Protein AF-A0A845W820-F1 (afdb_monomer_lite)

Sequence (203 aa):
MTLNQSFVPFKPTQEQEAKPTPKPALYLGFVTPANGSFSNRPLSLFFFIVDIVYGEELDNPTPSGSPQLSWQYWDGKEWQQLTIRDETENFTRSGLIEFLPPGDFAPREDFNLPPRYWLRVKWLKGDYDVEPRLKQVLLNTTMAAQTATIQKEIVGSSDGTENQTFQTTSQPILAGQELEVREPEIPSALEKEKILLEEGEKA

Secondary structure (DSSP, 8-state):
--------PPPPPS---SSSS---EEEEEE--STT----SS-EEEEEEEPPPPTTPPPS-SS--SS-EEEEEEE-SSSEEE---EESSTTTTS-EEEEEPPPTT--EE--TT-SSEEEEEEEEEE---SS---EEEEEET-----------S-------S-TT-----SSSSPPTT------PPPPPPHHHHHHHHHHH-TT-

Structure (mmCIF, N/CA/C/O backbone):
data_AF-A0A845W820-F1
#
_entry.id   AF-A0A845W820-F1
#
loop_
_atom_site.group_PDB
_atom_site.id
_atom_site.type_symbol
_atom_site.label_atom_id
_atom_site.label_alt_id
_atom_site.label_comp_id
_atom_site.label_asym_id
_atom_site.label_entity_id
_atom_site.label_seq_id
_atom_site.pdbx_PDB_ins_code
_atom_site.Cartn_x
_atom_site.Cartn_y
_atom_site.Cartn_z
_atom_site.occupancy
_atom_site.B_iso_or_equiv
_atom_site.auth_seq_id
_atom_site.auth_comp_id
_atom_site.auth_asym_id
_atom_site.auth_atom_id
_atom_site.pdbx_PDB_model_num
ATOM 1 N N . MET A 1 1 ? -4.949 23.721 -42.088 1.00 38.91 1 MET A N 1
ATOM 2 C CA . MET A 1 1 ? -3.942 22.640 -42.063 1.00 38.91 1 MET A CA 1
ATOM 3 C C . MET A 1 1 ? -4.086 21.899 -40.746 1.00 38.91 1 MET A C 1
ATOM 5 O O . MET A 1 1 ? -3.581 22.358 -39.733 1.00 38.91 1 MET A O 1
ATOM 9 N N . THR A 1 2 ? -4.866 20.825 -40.732 1.00 40.31 2 THR A N 1
ATOM 10 C CA . THR A 1 2 ? -5.044 19.947 -39.571 1.00 40.31 2 THR A CA 1
ATOM 11 C C . THR A 1 2 ? -3.948 18.887 -39.608 1.00 40.31 2 THR A C 1
ATOM 13 O O . THR A 1 2 ? -3.890 18.081 -40.534 1.00 40.31 2 THR A O 1
ATOM 16 N N . LEU A 1 3 ? -3.030 18.939 -38.641 1.00 44.06 3 LEU A N 1
ATOM 17 C CA . LEU A 1 3 ? -1.994 17.927 -38.448 1.00 44.06 3 LEU A CA 1
ATOM 18 C C . LEU A 1 3 ? -2.670 16.614 -38.052 1.00 44.06 3 LEU A C 1
ATOM 20 O O . LEU A 1 3 ? -3.175 16.467 -36.943 1.00 44.06 3 LEU A O 1
ATOM 24 N N . ASN A 1 4 ? -2.693 15.678 -38.995 1.00 46.16 4 ASN A N 1
ATOM 25 C CA . ASN A 1 4 ? -3.135 14.310 -38.789 1.00 46.16 4 ASN A CA 1
ATOM 26 C C . ASN A 1 4 ? -2.053 13.593 -37.963 1.00 46.16 4 ASN A C 1
ATOM 28 O O . ASN A 1 4 ? -1.100 13.052 -38.522 1.00 46.16 4 ASN A O 1
ATOM 32 N N . GLN A 1 5 ? -2.126 13.675 -36.631 1.00 52.00 5 GLN A N 1
ATOM 33 C CA . GLN A 1 5 ? -1.249 12.886 -35.768 1.00 52.00 5 GLN A CA 1
ATOM 34 C C . GLN A 1 5 ? -1.693 11.426 -35.857 1.00 52.00 5 GLN A C 1
ATOM 36 O O . GLN A 1 5 ? -2.713 11.031 -35.300 1.00 52.00 5 GLN A O 1
ATOM 41 N N . SER A 1 6 ? -0.938 10.631 -36.615 1.00 51.62 6 SER A N 1
ATOM 42 C CA . SER A 1 6 ? -1.112 9.186 -36.692 1.00 51.62 6 SER A CA 1
ATOM 43 C C . SER A 1 6 ? -0.989 8.580 -35.294 1.00 51.62 6 SER A C 1
ATOM 45 O O . SER A 1 6 ? 0.043 8.746 -34.641 1.00 51.62 6 SER A O 1
ATOM 47 N N . PHE A 1 7 ? -2.027 7.871 -34.853 1.00 57.66 7 PHE A N 1
ATOM 48 C CA . PHE A 1 7 ? -2.006 7.072 -33.633 1.00 57.66 7 PHE A CA 1
ATOM 49 C C . PHE A 1 7 ? -0.832 6.085 -33.685 1.00 57.66 7 PHE A C 1
ATOM 51 O O . PHE A 1 7 ? -0.778 5.219 -34.560 1.00 57.66 7 PHE A O 1
ATOM 58 N N . VAL A 1 8 ? 0.122 6.233 -32.766 1.00 49.44 8 VAL A N 1
ATOM 59 C CA . VAL A 1 8 ? 1.192 5.255 -32.569 1.00 49.44 8 VAL A CA 1
ATOM 60 C C . VAL A 1 8 ? 0.676 4.248 -31.541 1.00 49.44 8 VAL A C 1
ATOM 62 O O . VAL A 1 8 ? 0.433 4.647 -30.402 1.00 49.44 8 VAL A O 1
ATOM 65 N N . PRO A 1 9 ? 0.472 2.971 -31.908 1.00 46.66 9 PRO A N 1
ATOM 66 C CA . PRO A 1 9 ? -0.018 1.974 -30.968 1.00 46.66 9 PRO A CA 1
ATOM 67 C C . PRO A 1 9 ? 0.946 1.818 -29.787 1.00 46.66 9 PRO A C 1
ATOM 69 O O . PRO A 1 9 ? 2.166 1.935 -29.947 1.00 46.66 9 PRO A O 1
ATOM 72 N N . PHE A 1 10 ? 0.387 1.552 -28.604 1.00 49.56 10 PHE A N 1
ATOM 73 C CA . PHE A 1 10 ? 1.146 1.299 -27.383 1.00 49.56 10 PHE A CA 1
ATOM 74 C C . PHE A 1 10 ? 2.159 0.177 -27.629 1.00 49.56 10 PHE A C 1
ATOM 76 O O . PHE A 1 10 ? 1.792 -0.957 -27.934 1.00 49.56 10 PHE A O 1
ATOM 83 N N . LYS A 1 11 ? 3.449 0.505 -27.525 1.00 48.44 11 LYS A N 1
ATOM 84 C CA . LYS A 1 11 ? 4.516 -0.495 -27.539 1.00 48.44 11 LYS A CA 1
ATOM 85 C C . LYS A 1 11 ? 4.653 -1.049 -26.118 1.00 48.44 11 LYS A C 1
ATOM 87 O O . LYS A 1 11 ? 4.699 -0.238 -25.191 1.00 48.44 11 LYS A O 1
ATOM 92 N N . PRO A 1 12 ? 4.736 -2.379 -25.932 1.00 50.66 12 PRO A N 1
ATOM 93 C CA . PRO A 1 12 ? 5.130 -2.961 -24.654 1.00 50.66 12 PRO A CA 1
ATOM 94 C C . PRO A 1 12 ? 6.421 -2.297 -24.162 1.00 50.66 12 PRO A C 1
ATOM 96 O O . PRO A 1 12 ? 7.296 -1.984 -24.978 1.00 50.66 12 PRO A O 1
ATOM 99 N N . THR A 1 13 ? 6.531 -2.056 -22.854 1.00 53.47 13 THR A N 1
ATOM 100 C CA . THR A 1 13 ? 7.751 -1.528 -22.226 1.00 53.47 13 THR A CA 1
ATOM 101 C C . THR A 1 13 ? 8.952 -2.332 -22.732 1.00 53.47 13 THR A C 1
ATOM 103 O O . THR A 1 13 ? 8.881 -3.557 -22.777 1.00 53.47 13 THR A O 1
ATOM 106 N N . GLN A 1 14 ? 10.027 -1.665 -23.170 1.00 50.12 14 GLN A N 1
ATOM 107 C CA . GLN A 1 14 ? 11.159 -2.275 -23.895 1.00 50.12 14 GLN A CA 1
ATOM 108 C C . GLN A 1 14 ? 12.023 -3.262 -23.074 1.00 50.12 14 GLN A C 1
ATOM 110 O O . GLN A 1 14 ? 13.183 -3.493 -23.404 1.00 50.12 14 GLN A O 1
ATOM 115 N N . GLU A 1 15 ? 11.494 -3.874 -22.019 1.00 54.69 15 GLU A N 1
ATOM 116 C CA . GLU A 1 15 ? 12.155 -4.981 -21.336 1.00 54.69 15 GLU A CA 1
ATOM 117 C C . GLU A 1 15 ? 11.879 -6.279 -22.096 1.00 54.69 15 GLU A C 1
ATOM 119 O O . GLU A 1 15 ? 10.908 -6.997 -21.864 1.00 54.69 15 GLU A O 1
ATOM 124 N N . GLN A 1 16 ? 12.761 -6.563 -23.056 1.00 43.66 16 GLN A N 1
ATOM 125 C CA . GLN A 1 16 ? 12.904 -7.886 -23.650 1.00 43.66 16 GLN A CA 1
ATOM 126 C C . GLN A 1 16 ? 13.403 -8.865 -22.579 1.00 43.66 16 GLN A C 1
ATOM 128 O O . GLN A 1 16 ? 14.602 -9.094 -22.435 1.00 43.66 16 GLN A O 1
ATOM 133 N N . GLU A 1 17 ? 12.492 -9.448 -21.806 1.00 49.41 17 GLU A N 1
ATOM 134 C CA . GLU A 1 17 ? 12.824 -10.592 -20.960 1.00 49.41 17 GLU A CA 1
ATOM 135 C C . GLU A 1 17 ? 12.776 -11.880 -21.780 1.00 49.41 17 GLU A C 1
ATOM 137 O O . GLU A 1 17 ? 11.794 -12.182 -22.453 1.00 49.41 17 GLU A O 1
ATOM 142 N N . ALA A 1 18 ? 13.862 -12.652 -21.714 1.00 44.59 18 ALA A N 1
ATOM 143 C CA . ALA A 1 18 ? 14.088 -13.898 -22.446 1.00 44.59 18 ALA A CA 1
ATOM 144 C C . ALA A 1 18 ? 13.256 -15.089 -21.912 1.00 44.59 18 ALA A C 1
ATOM 146 O O . ALA A 1 18 ? 13.778 -16.190 -21.729 1.00 44.59 18 ALA A O 1
ATOM 147 N N . LYS A 1 19 ? 11.966 -14.883 -21.619 1.00 47.97 19 LYS A N 1
ATOM 148 C CA . LYS A 1 19 ? 11.023 -15.933 -21.202 1.00 47.97 19 LYS A CA 1
ATOM 149 C C . LYS A 1 19 ? 9.854 -16.038 -22.189 1.00 47.97 19 LYS A C 1
ATOM 151 O O . LYS A 1 19 ? 9.458 -15.030 -22.764 1.00 47.97 19 LYS A O 1
ATOM 156 N N . PRO A 1 20 ? 9.290 -17.247 -22.384 1.00 47.56 20 PRO A N 1
ATOM 157 C CA . PRO A 1 20 ? 8.417 -17.555 -23.522 1.00 47.56 20 PRO A CA 1
ATOM 158 C C . PRO A 1 20 ? 7.061 -16.832 -23.501 1.00 47.56 20 PRO A C 1
ATOM 160 O O . PRO A 1 20 ? 6.407 -16.762 -24.536 1.00 47.56 20 PRO A O 1
ATOM 163 N N . THR A 1 21 ? 6.679 -16.227 -22.372 1.00 53.22 21 THR A N 1
ATOM 164 C CA . THR A 1 21 ? 5.520 -15.334 -22.279 1.00 53.22 21 THR A CA 1
ATOM 165 C C . THR A 1 21 ? 5.847 -14.236 -21.265 1.00 53.22 21 THR A C 1
ATOM 167 O O . THR A 1 21 ? 6.045 -14.561 -20.089 1.00 53.22 21 THR A O 1
ATOM 170 N N . PRO A 1 22 ? 5.968 -12.956 -21.663 1.00 66.25 22 PRO A N 1
ATOM 171 C CA . PRO A 1 22 ? 6.202 -11.888 -20.702 1.00 66.25 22 PRO A CA 1
ATOM 172 C C . PRO A 1 22 ? 4.941 -11.729 -19.845 1.00 66.25 22 PRO A C 1
ATOM 174 O O . PRO A 1 22 ? 3.900 -11.293 -20.336 1.00 66.25 22 PRO A O 1
ATOM 177 N N . LYS A 1 23 ? 5.016 -12.125 -18.570 1.00 77.38 23 LYS A N 1
ATOM 178 C CA . LYS A 1 23 ? 3.950 -11.838 -17.604 1.00 77.38 23 LYS A CA 1
ATOM 179 C C . LYS A 1 23 ? 3.865 -10.317 -17.396 1.00 77.38 23 LYS A C 1
ATOM 181 O O . LYS A 1 23 ? 4.905 -9.651 -17.419 1.00 77.38 23 LYS A O 1
ATOM 186 N N . PRO A 1 24 ? 2.659 -9.750 -17.222 1.00 86.44 24 PRO A N 1
ATOM 187 C CA . PRO A 1 24 ? 2.497 -8.306 -17.127 1.00 86.44 24 PRO A CA 1
ATOM 188 C C . PRO A 1 24 ? 3.142 -7.748 -15.852 1.00 86.44 24 PRO A C 1
ATOM 190 O O . PRO A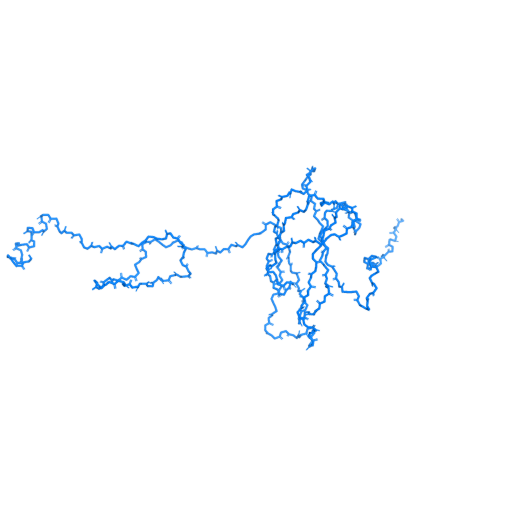 1 24 ? 3.344 -8.452 -14.858 1.00 86.44 24 PRO A O 1
ATOM 193 N N . ALA A 1 25 ? 3.452 -6.453 -15.888 1.00 90.56 25 ALA A N 1
ATOM 194 C CA . ALA A 1 25 ? 3.944 -5.703 -14.742 1.00 90.56 25 ALA A CA 1
ATOM 195 C C . ALA A 1 25 ? 3.115 -4.429 -14.544 1.00 90.56 25 ALA A C 1
ATOM 197 O O . ALA A 1 25 ? 2.754 -3.754 -15.510 1.00 90.56 25 ALA A O 1
ATOM 198 N N . LEU A 1 26 ? 2.833 -4.098 -13.285 1.00 91.88 26 LEU A N 1
ATOM 199 C CA . LEU A 1 26 ? 2.148 -2.870 -12.884 1.00 91.88 26 LEU A CA 1
ATOM 200 C C . LEU A 1 26 ? 3.186 -1.809 -12.511 1.00 91.88 26 LEU A C 1
ATOM 202 O O . LEU A 1 26 ? 4.110 -2.098 -11.755 1.00 91.88 26 LEU A O 1
ATOM 206 N N . TYR A 1 27 ? 3.007 -0.580 -12.991 1.00 94.19 27 TYR A N 1
ATOM 207 C CA . TYR A 1 27 ? 3.866 0.558 -12.659 1.00 94.19 27 TYR A CA 1
ATOM 208 C C . TYR A 1 27 ? 3.063 1.629 -11.919 1.00 94.19 27 TYR A C 1
ATOM 210 O O . TYR A 1 27 ? 1.982 2.018 -12.360 1.00 94.19 27 TYR A O 1
ATOM 218 N N . LEU A 1 28 ? 3.603 2.124 -10.806 1.00 93.88 28 LEU A N 1
ATOM 219 C CA . LEU A 1 28 ? 2.997 3.157 -9.966 1.00 93.88 28 LEU A CA 1
ATOM 220 C C . LEU A 1 28 ? 3.965 4.339 -9.860 1.00 93.88 28 LEU A C 1
ATOM 222 O O . LEU A 1 28 ? 5.052 4.203 -9.301 1.00 93.88 28 LEU A O 1
ATOM 226 N N . GLY A 1 29 ? 3.582 5.485 -10.426 1.00 93.12 29 GLY A N 1
ATOM 227 C CA . GLY A 1 29 ? 4.433 6.674 -10.520 1.00 93.12 29 GLY A CA 1
ATOM 228 C C . GLY A 1 29 ? 4.016 7.775 -9.552 1.00 93.12 29 GLY A C 1
ATOM 229 O O . GLY A 1 29 ? 3.015 8.462 -9.775 1.00 93.12 29 GLY A O 1
ATOM 230 N N . PHE A 1 30 ? 4.821 7.996 -8.518 1.00 90.31 30 PHE A N 1
ATOM 231 C CA . PHE A 1 30 ? 4.570 8.969 -7.461 1.00 90.31 30 PHE A CA 1
ATOM 232 C C . PHE A 1 30 ? 5.211 10.323 -7.763 1.00 90.31 30 PHE A C 1
ATOM 234 O O . PHE A 1 30 ? 6.328 10.412 -8.276 1.00 90.31 30 PHE A O 1
ATOM 241 N N . VAL A 1 31 ? 4.498 11.387 -7.398 1.00 88.31 31 VAL A N 1
ATOM 242 C CA . VAL A 1 31 ? 4.991 12.768 -7.421 1.00 88.31 31 VAL A CA 1
ATOM 243 C C . VAL A 1 31 ? 5.083 13.234 -5.980 1.00 88.31 31 VAL A C 1
ATOM 245 O O . VAL A 1 31 ? 4.123 13.092 -5.222 1.00 88.31 31 VAL A O 1
ATOM 248 N N . THR A 1 32 ? 6.233 13.773 -5.593 1.00 80.69 32 THR A N 1
ATOM 249 C CA . THR A 1 32 ? 6.391 14.398 -4.283 1.00 80.69 32 THR A CA 1
ATOM 250 C C . THR A 1 32 ? 5.803 15.814 -4.307 1.00 80.69 32 THR A C 1
ATOM 252 O O . THR A 1 32 ? 5.809 16.475 -5.350 1.00 80.69 32 THR A O 1
ATOM 255 N N . PRO A 1 33 ? 5.277 16.318 -3.176 1.00 71.31 33 PRO A N 1
ATOM 256 C CA . PRO A 1 33 ? 4.943 17.732 -3.052 1.00 71.31 33 PRO A CA 1
ATOM 257 C C . PRO A 1 33 ? 6.169 18.601 -3.370 1.00 71.31 33 PRO A C 1
ATOM 259 O O . PRO A 1 33 ? 7.299 18.216 -3.059 1.00 71.31 33 PRO A O 1
ATOM 262 N N . ALA A 1 34 ? 5.932 19.754 -4.005 1.00 55.31 34 ALA A N 1
ATOM 263 C CA . ALA A 1 34 ? 6.947 20.597 -4.638 1.00 55.31 34 ALA A CA 1
ATOM 264 C C . ALA A 1 34 ? 8.254 20.723 -3.823 1.00 55.31 34 ALA A C 1
ATOM 266 O O . ALA A 1 34 ? 8.264 21.268 -2.721 1.00 55.31 34 ALA A O 1
ATOM 267 N N . ASN A 1 35 ? 9.351 20.243 -4.425 1.00 55.72 35 ASN A N 1
ATOM 268 C CA . ASN A 1 35 ? 10.748 20.293 -3.965 1.00 55.72 35 ASN A CA 1
ATOM 269 C C . ASN A 1 35 ? 11.148 19.354 -2.808 1.00 55.72 35 ASN A C 1
ATOM 271 O O . ASN A 1 35 ? 12.248 19.491 -2.272 1.00 55.72 35 ASN A O 1
ATOM 275 N N . GLY A 1 36 ? 10.308 18.384 -2.436 1.00 64.12 36 GLY A N 1
ATOM 276 C CA . GLY A 1 36 ? 10.667 17.345 -1.464 1.00 64.12 36 GLY A CA 1
ATOM 277 C C . GLY A 1 36 ? 11.264 16.085 -2.104 1.00 64.12 36 GLY A C 1
ATOM 278 O O . GLY A 1 36 ? 10.802 15.643 -3.156 1.00 64.12 36 GLY A O 1
ATOM 279 N N . SER A 1 37 ? 12.244 15.466 -1.439 1.00 69.19 37 SER A N 1
ATOM 280 C CA . SER A 1 37 ? 12.595 14.055 -1.676 1.00 69.19 37 SER A CA 1
ATOM 281 C C . SER A 1 37 ? 11.561 13.139 -1.009 1.00 69.19 37 SER A C 1
ATOM 283 O O . SER A 1 37 ? 10.869 13.566 -0.077 1.00 69.19 37 SER A O 1
ATOM 285 N N . PHE A 1 38 ? 11.457 11.881 -1.448 1.00 74.38 38 PHE A N 1
ATOM 286 C CA . PHE A 1 38 ? 10.675 10.875 -0.730 1.00 74.38 38 PHE A CA 1
ATOM 287 C C . PHE A 1 38 ? 11.209 10.758 0.704 1.00 74.38 38 PHE A C 1
ATOM 289 O O . PHE A 1 38 ? 12.361 10.397 0.937 1.00 74.38 38 PHE A O 1
ATOM 296 N N . SER A 1 39 ? 10.388 11.127 1.687 1.00 69.69 39 SER A N 1
ATOM 297 C CA . SER A 1 39 ? 10.768 10.990 3.090 1.00 69.69 39 SER A CA 1
ATOM 298 C C . SER A 1 39 ? 10.843 9.510 3.451 1.00 69.69 39 SER A C 1
ATOM 300 O O . SER A 1 39 ? 9.948 8.760 3.066 1.00 69.69 39 SER A O 1
ATOM 302 N N . ASN A 1 40 ? 11.834 9.117 4.255 1.00 79.31 40 ASN A N 1
ATOM 303 C CA . ASN A 1 40 ? 11.926 7.780 4.848 1.00 79.31 40 ASN A CA 1
ATOM 304 C C . ASN A 1 40 ? 10.856 7.594 5.946 1.00 79.31 40 ASN A C 1
ATOM 306 O O . ASN A 1 40 ? 11.149 7.525 7.140 1.00 79.31 40 ASN A O 1
ATOM 310 N N . ARG A 1 41 ? 9.588 7.645 5.539 1.00 84.50 41 ARG A N 1
ATOM 311 C CA . ARG A 1 41 ? 8.394 7.456 6.362 1.00 84.50 41 ARG A CA 1
ATOM 312 C C . ARG A 1 41 ? 7.587 6.313 5.756 1.00 84.50 41 ARG A C 1
ATOM 314 O O . ARG A 1 41 ? 7.540 6.235 4.530 1.00 84.50 41 ARG A O 1
ATOM 321 N N . PRO A 1 42 ? 6.941 5.466 6.572 1.00 88.31 42 PRO A N 1
ATOM 322 C CA . PRO A 1 42 ? 6.049 4.439 6.052 1.00 88.31 42 PRO A CA 1
ATOM 323 C C . PRO A 1 42 ? 4.988 5.054 5.133 1.00 88.31 42 PRO A C 1
ATOM 325 O O . PRO A 1 42 ? 4.335 6.029 5.513 1.00 88.31 42 PRO A O 1
ATOM 328 N N . LEU A 1 43 ? 4.835 4.495 3.933 1.00 89.62 43 LEU A N 1
ATOM 329 C CA . LEU A 1 43 ? 3.691 4.756 3.066 1.00 89.62 43 LEU A CA 1
ATOM 330 C C . LEU A 1 43 ? 2.809 3.525 3.008 1.00 89.62 43 LEU A C 1
ATOM 332 O O . LEU A 1 43 ? 3.301 2.399 2.944 1.00 89.62 43 LEU A O 1
ATOM 336 N N . SER A 1 44 ? 1.509 3.780 2.963 1.00 92.88 44 SER A N 1
ATOM 337 C CA . SER A 1 44 ? 0.489 2.765 2.778 1.00 92.88 44 SER A CA 1
ATOM 338 C C . SER A 1 44 ? -0.279 3.005 1.480 1.00 92.88 44 SER A C 1
ATOM 340 O O . SER A 1 44 ? -0.594 4.141 1.108 1.00 92.88 44 SER A O 1
ATOM 342 N N . LEU A 1 45 ? -0.578 1.921 0.776 1.00 94.00 45 LEU A N 1
ATOM 343 C CA . LEU A 1 45 ? -1.407 1.893 -0.420 1.00 94.00 45 LEU A CA 1
ATOM 344 C C . LEU A 1 45 ? -2.535 0.901 -0.183 1.00 94.00 45 LEU A C 1
ATOM 346 O O . LEU A 1 45 ? -2.280 -0.289 -0.033 1.00 94.00 45 LEU A O 1
ATOM 350 N N . PHE A 1 46 ? -3.776 1.369 -0.171 1.00 94.75 46 PHE A N 1
ATOM 351 C CA . PHE A 1 46 ? -4.920 0.471 -0.169 1.00 94.75 46 PHE A CA 1
ATOM 352 C C . PHE A 1 46 ? -5.276 0.100 -1.604 1.00 94.75 46 PHE A C 1
ATOM 354 O O . PHE A 1 46 ? -5.612 0.975 -2.407 1.00 94.75 46 PHE A O 1
ATOM 361 N N . PHE A 1 47 ? -5.199 -1.191 -1.913 1.00 94.25 47 PHE A N 1
ATOM 362 C CA . PHE A 1 47 ? -5.640 -1.756 -3.180 1.00 94.25 47 PHE A CA 1
ATOM 363 C C . PHE A 1 47 ? -7.056 -2.278 -3.002 1.00 94.25 47 PHE A C 1
ATOM 365 O O . PHE A 1 47 ? -7.285 -3.239 -2.269 1.00 94.25 47 PHE A O 1
ATOM 372 N N . PHE A 1 48 ? -8.005 -1.642 -3.685 1.00 92.56 48 PHE A N 1
ATOM 373 C CA . PHE A 1 48 ? -9.367 -2.139 -3.766 1.00 92.56 48 PHE A CA 1
ATOM 374 C C . PHE A 1 48 ? -9.475 -3.089 -4.956 1.00 92.56 48 PHE A C 1
ATOM 376 O O . PHE A 1 48 ? -9.535 -2.650 -6.109 1.00 92.56 48 PHE A O 1
ATOM 383 N N . ILE A 1 49 ? -9.489 -4.382 -4.665 1.00 91.44 49 ILE A N 1
ATOM 384 C CA . ILE A 1 49 ? -9.638 -5.464 -5.634 1.00 91.44 49 ILE A CA 1
ATOM 385 C C . ILE A 1 49 ? -11.060 -5.988 -5.519 1.00 91.44 49 ILE A C 1
ATOM 387 O O . ILE A 1 49 ? -11.558 -6.211 -4.418 1.00 91.44 49 ILE A O 1
ATOM 391 N N . VAL A 1 50 ? -11.743 -6.104 -6.654 1.00 86.88 50 VAL A N 1
ATOM 392 C CA . VAL A 1 50 ? -13.119 -6.600 -6.671 1.00 86.88 50 VAL A CA 1
ATOM 393 C C . VAL A 1 50 ? -13.116 -8.061 -6.240 1.00 86.88 50 VAL A C 1
ATOM 395 O O . VAL A 1 50 ? -12.481 -8.884 -6.895 1.00 86.88 50 VAL A O 1
ATOM 398 N N . ASP A 1 51 ? -13.830 -8.362 -5.155 1.00 73.06 51 ASP A N 1
ATOM 399 C CA . ASP A 1 51 ? -14.054 -9.739 -4.733 1.00 73.06 51 ASP A CA 1
ATOM 400 C C . ASP A 1 51 ? -14.871 -10.464 -5.802 1.00 73.06 51 ASP A C 1
ATOM 402 O O . ASP A 1 51 ? -15.898 -9.967 -6.278 1.00 73.06 51 ASP A O 1
ATOM 406 N N . ILE A 1 52 ? -14.411 -11.654 -6.164 1.00 67.00 52 ILE A N 1
ATOM 407 C CA . ILE A 1 52 ? -15.124 -12.546 -7.068 1.00 67.00 52 ILE A CA 1
ATOM 408 C C . ILE A 1 52 ? -16.372 -13.082 -6.369 1.00 67.00 52 ILE A C 1
ATOM 410 O O . ILE A 1 52 ? -16.314 -13.675 -5.288 1.00 67.00 52 ILE A O 1
ATOM 414 N N . VAL A 1 53 ? -17.533 -12.837 -6.972 1.00 60.19 53 VAL A N 1
ATOM 415 C CA . VAL A 1 53 ? -18.804 -13.351 -6.461 1.00 60.19 53 VAL A CA 1
ATOM 416 C C . VAL A 1 53 ? -18.874 -14.843 -6.775 1.00 60.19 53 VAL A C 1
ATOM 418 O O . VAL A 1 53 ? -18.514 -15.281 -7.866 1.00 60.19 53 VAL A O 1
ATOM 421 N N . TYR A 1 54 ? -19.353 -15.634 -5.814 1.00 55.38 54 TYR A N 1
ATOM 422 C CA . TYR A 1 54 ? -19.541 -17.075 -5.978 1.00 55.38 54 TYR A CA 1
ATOM 423 C C . TYR A 1 54 ? -20.347 -17.368 -7.260 1.00 55.38 54 TYR A C 1
ATOM 425 O O . TYR A 1 54 ? -21.506 -16.963 -7.361 1.00 55.38 54 TYR A O 1
ATOM 433 N N . GLY A 1 55 ? -19.733 -18.057 -8.230 1.00 60.38 55 GLY A N 1
ATOM 434 C CA . GLY A 1 55 ? -20.347 -18.397 -9.521 1.00 60.38 55 GLY A CA 1
ATOM 435 C C . GLY A 1 55 ? -19.751 -17.714 -10.758 1.00 60.38 55 GLY A C 1
ATOM 436 O O . GLY A 1 55 ? -20.235 -17.992 -11.854 1.00 60.38 55 GLY A O 1
ATOM 437 N N . GLU A 1 56 ? -18.731 -16.858 -10.626 1.00 66.62 56 GLU A N 1
ATOM 438 C CA . GLU A 1 56 ? -17.941 -16.422 -11.790 1.00 66.62 56 GLU A CA 1
ATOM 439 C C . GLU A 1 56 ? -17.142 -17.592 -12.396 1.00 66.62 56 GLU A C 1
ATOM 441 O O . GLU A 1 56 ? -16.669 -18.487 -11.689 1.00 66.62 56 GLU A O 1
ATOM 446 N N . GLU A 1 57 ? -17.043 -17.604 -13.727 1.00 70.56 57 GLU A N 1
ATOM 447 C CA . GLU A 1 57 ? -16.264 -18.592 -14.474 1.00 70.56 57 GLU A CA 1
ATOM 448 C C . GLU A 1 57 ? -14.769 -18.330 -14.251 1.00 70.56 57 GLU A C 1
ATOM 450 O O . GLU A 1 57 ? -14.333 -17.181 -14.221 1.00 70.56 57 GLU A O 1
ATOM 455 N N . LEU A 1 58 ? -13.988 -19.394 -14.057 1.00 75.88 58 LEU A N 1
ATOM 456 C CA . LEU A 1 58 ? -12.545 -19.264 -13.871 1.00 75.88 58 LEU A CA 1
ATOM 457 C C . LEU A 1 58 ? -11.911 -18.767 -15.171 1.00 75.88 58 LEU A C 1
ATOM 459 O O . LEU A 1 58 ? -12.024 -19.437 -16.198 1.00 75.88 58 LEU A O 1
ATOM 463 N N . ASP A 1 59 ? -11.175 -17.656 -15.107 1.00 75.94 59 ASP A N 1
ATOM 464 C CA . ASP A 1 59 ? -10.336 -17.212 -16.228 1.00 75.94 59 ASP A CA 1
ATOM 465 C C . ASP A 1 59 ? -9.254 -18.256 -16.528 1.00 75.94 59 ASP A C 1
ATOM 467 O O . ASP A 1 59 ? -8.851 -18.453 -17.678 1.00 75.94 59 ASP A O 1
ATOM 471 N N . ASN A 1 60 ? -8.807 -18.967 -15.486 1.00 76.81 60 ASN A N 1
ATOM 472 C CA . ASN A 1 60 ? -7.885 -20.078 -15.611 1.00 76.81 60 ASN A CA 1
ATOM 473 C C . ASN A 1 60 ? -8.412 -21.336 -14.895 1.00 76.81 60 ASN A C 1
ATOM 475 O O . ASN A 1 60 ? -8.219 -21.491 -13.689 1.00 76.81 60 ASN A O 1
ATOM 479 N N . PRO A 1 61 ? -9.020 -22.294 -15.620 1.00 73.75 61 PRO A N 1
ATOM 480 C CA . PRO A 1 61 ? -9.583 -23.506 -15.021 1.00 73.75 61 PRO A CA 1
ATOM 481 C C . PRO A 1 61 ? -8.526 -24.485 -14.480 1.00 73.75 61 PRO A C 1
ATOM 483 O O . PRO A 1 61 ? -8.874 -25.455 -13.808 1.00 73.75 61 PRO A O 1
ATOM 486 N N . THR A 1 62 ? -7.239 -24.259 -14.767 1.00 77.25 62 THR A N 1
ATOM 487 C CA . THR A 1 62 ? -6.128 -25.088 -14.269 1.00 77.25 62 THR A CA 1
ATOM 488 C C . THR A 1 62 ? -4.980 -24.188 -13.796 1.00 77.25 62 THR A C 1
ATOM 490 O O . THR A 1 62 ? -3.969 -24.047 -14.489 1.00 77.25 62 THR A O 1
ATOM 493 N N . PRO A 1 63 ? -5.120 -23.541 -12.627 1.00 75.81 63 PRO A N 1
ATOM 494 C CA . PRO A 1 63 ? -4.102 -22.640 -12.096 1.00 75.81 63 PRO A CA 1
ATOM 495 C C . PRO A 1 63 ? -2.797 -23.396 -11.810 1.00 75.81 63 PRO A C 1
ATOM 497 O O . PRO A 1 63 ? -2.787 -24.430 -11.138 1.00 75.81 63 PRO A O 1
ATOM 500 N N . SER A 1 64 ? -1.657 -22.870 -12.270 1.00 77.38 64 SER A N 1
ATOM 501 C CA . SER A 1 64 ? -0.339 -23.491 -12.052 1.00 77.38 64 SER A CA 1
ATOM 502 C C . SER A 1 64 ? 0.264 -23.180 -10.663 1.00 77.38 64 SER A C 1
ATOM 504 O O . SER A 1 64 ? 1.487 -23.072 -10.513 1.00 77.38 64 SER A O 1
ATOM 506 N N . GLY A 1 65 ? -0.578 -23.056 -9.633 1.00 82.88 65 GLY A N 1
ATOM 507 C CA . GLY A 1 65 ? -0.206 -22.703 -8.259 1.00 82.88 65 GLY A CA 1
ATOM 508 C C . GLY A 1 65 ? -0.342 -21.209 -7.946 1.00 82.88 65 GLY A C 1
ATOM 509 O O . GLY A 1 65 ? -0.559 -20.397 -8.840 1.00 82.88 65 GLY A O 1
ATOM 510 N N . SER A 1 66 ? -0.196 -20.849 -6.667 1.00 86.31 66 SER A N 1
ATOM 511 C CA . SER A 1 66 ? -0.475 -19.492 -6.176 1.00 86.31 66 SER A CA 1
ATOM 512 C C . SER A 1 66 ? 0.412 -18.418 -6.828 1.00 86.31 66 SER A C 1
ATOM 514 O O . SER A 1 66 ? 1.624 -18.638 -6.978 1.00 86.31 66 SER A O 1
ATOM 516 N N . PRO A 1 67 ? -0.155 -17.248 -7.180 1.00 91.12 67 PRO A N 1
ATOM 517 C CA . PRO A 1 67 ? 0.574 -16.166 -7.827 1.00 91.12 67 PRO A CA 1
ATOM 518 C C . PRO A 1 67 ? 1.676 -15.622 -6.915 1.00 91.12 67 PRO A C 1
ATOM 520 O O . PRO A 1 67 ? 1.535 -15.561 -5.695 1.00 91.12 67 PRO A O 1
ATOM 523 N N . GLN A 1 68 ? 2.794 -15.222 -7.520 1.00 92.25 68 GLN A N 1
ATOM 524 C CA . GLN A 1 68 ? 3.899 -14.575 -6.819 1.00 92.25 68 GLN A CA 1
ATOM 525 C C . GLN A 1 68 ? 4.305 -13.283 -7.510 1.00 92.25 68 GLN A C 1
ATOM 527 O O . GLN A 1 68 ? 4.662 -13.281 -8.697 1.00 92.25 68 GLN A O 1
ATOM 532 N N . LEU A 1 69 ? 4.302 -12.205 -6.730 1.00 94.50 69 LEU A N 1
ATOM 533 C CA . LEU A 1 69 ? 4.673 -10.871 -7.170 1.00 94.50 69 LEU A CA 1
ATOM 534 C C . LEU A 1 69 ? 6.030 -10.455 -6.594 1.00 94.50 69 LEU A C 1
ATOM 536 O O . LEU A 1 69 ? 6.397 -10.817 -5.479 1.00 94.50 69 LEU A O 1
ATOM 540 N N . SER A 1 70 ? 6.778 -9.668 -7.361 1.00 95.31 70 SER A N 1
ATOM 541 C CA . SER A 1 70 ? 7.993 -8.996 -6.904 1.00 95.31 70 SER A CA 1
ATOM 542 C C . SER A 1 70 ? 7.814 -7.495 -7.013 1.00 95.31 70 SER A C 1
ATOM 544 O O . SER A 1 70 ? 7.582 -6.963 -8.098 1.00 95.31 70 SER A O 1
ATOM 546 N N . TRP A 1 71 ? 7.923 -6.827 -5.870 1.00 97.06 71 TRP A N 1
ATOM 547 C CA . TRP A 1 71 ? 7.896 -5.378 -5.777 1.00 97.06 71 TRP A CA 1
ATOM 548 C C . TRP A 1 71 ? 9.300 -4.831 -5.950 1.00 97.06 71 TRP A C 1
ATOM 550 O O . TRP A 1 71 ? 10.261 -5.365 -5.394 1.00 97.06 71 TRP A O 1
ATOM 560 N N . GLN A 1 72 ? 9.416 -3.782 -6.749 1.00 96.81 72 GLN A N 1
ATOM 561 C CA . GLN A 1 72 ? 10.678 -3.155 -7.089 1.00 96.81 72 GLN A CA 1
ATOM 562 C C . GLN A 1 72 ? 10.539 -1.639 -7.127 1.00 96.81 72 GLN A C 1
ATOM 564 O O . GLN A 1 72 ? 9.462 -1.108 -7.403 1.00 96.81 72 GLN A O 1
ATOM 569 N N . TYR A 1 73 ? 11.644 -0.950 -6.882 1.00 95.69 73 TYR A N 1
ATOM 570 C CA . TYR A 1 73 ? 11.761 0.498 -6.994 1.00 95.69 73 TYR A CA 1
ATOM 571 C C . TYR A 1 73 ? 12.978 0.854 -7.849 1.00 95.69 73 TYR A C 1
ATOM 573 O O . TYR A 1 73 ? 13.868 0.028 -8.052 1.00 95.69 73 TYR A O 1
ATOM 581 N N . TRP A 1 74 ? 13.004 2.072 -8.378 1.00 95.69 74 TRP A N 1
ATOM 582 C CA . TRP A 1 74 ? 14.142 2.580 -9.139 1.00 95.69 74 TRP A CA 1
ATOM 583 C C . TRP A 1 74 ? 15.121 3.338 -8.233 1.00 95.69 74 TRP A C 1
ATOM 585 O O . TRP A 1 74 ? 14.746 4.343 -7.633 1.00 95.69 74 TRP A O 1
ATOM 595 N N . ASP A 1 75 ? 16.379 2.901 -8.161 1.00 94.06 75 ASP A N 1
ATOM 596 C CA . ASP A 1 75 ? 17.422 3.531 -7.323 1.00 94.06 75 ASP A CA 1
ATOM 597 C C . ASP A 1 75 ? 18.212 4.651 -8.045 1.00 94.06 75 ASP A C 1
ATOM 599 O O . ASP A 1 75 ? 19.166 5.224 -7.518 1.00 94.06 75 ASP A O 1
ATOM 603 N N . GLY A 1 76 ? 17.845 4.953 -9.296 1.00 92.94 76 GLY A N 1
ATOM 604 C CA . GLY A 1 76 ? 18.567 5.888 -10.167 1.00 92.94 76 GLY A CA 1
ATOM 605 C C . GLY A 1 76 ? 19.447 5.205 -11.214 1.00 92.94 76 GLY A C 1
ATOM 606 O O . GLY A 1 76 ? 19.849 5.858 -12.178 1.00 92.94 76 GLY A O 1
ATOM 607 N N . LYS A 1 77 ? 19.723 3.908 -11.057 1.00 94.44 77 LYS A N 1
ATOM 608 C CA . LYS A 1 77 ? 20.604 3.112 -11.921 1.00 94.44 77 LYS A CA 1
ATOM 609 C C . LYS A 1 77 ? 19.946 1.824 -12.397 1.00 94.44 77 LYS A C 1
ATOM 611 O O . LYS A 1 77 ? 20.055 1.501 -13.578 1.00 94.44 77 LYS A O 1
ATOM 616 N N . GLU A 1 78 ? 19.288 1.098 -11.502 1.00 95.06 78 GLU A N 1
ATOM 617 C CA . GLU A 1 78 ? 18.623 -0.167 -11.787 1.00 95.06 78 GLU A CA 1
ATOM 618 C C . GLU A 1 78 ? 17.365 -0.375 -10.924 1.00 95.06 78 GLU A C 1
ATOM 620 O O . GLU A 1 78 ? 17.036 0.399 -10.022 1.00 95.06 78 GLU A O 1
ATOM 625 N N . TRP A 1 79 ? 16.599 -1.412 -11.260 1.00 95.06 79 TRP A N 1
ATOM 626 C CA . TRP A 1 79 ? 15.426 -1.802 -10.486 1.00 95.06 79 TRP A CA 1
ATOM 627 C C . TRP A 1 79 ? 15.844 -2.697 -9.323 1.00 95.06 79 TRP A C 1
ATOM 629 O O . TRP A 1 79 ? 16.242 -3.842 -9.539 1.00 95.06 79 TRP A O 1
ATOM 639 N N . GLN A 1 80 ? 15.679 -2.205 -8.102 1.00 96.56 80 GLN A N 1
ATOM 640 C CA . GLN A 1 80 ? 15.990 -2.934 -6.876 1.00 96.56 80 GLN A CA 1
ATOM 641 C C . GLN A 1 80 ? 14.738 -3.566 -6.279 1.00 96.56 80 GLN A C 1
ATOM 643 O O . GLN A 1 80 ? 13.633 -3.045 -6.429 1.00 96.56 80 GLN A O 1
ATOM 648 N N . GLN A 1 81 ? 14.898 -4.692 -5.584 1.00 96.44 81 GLN A N 1
ATOM 649 C CA . GLN A 1 81 ? 13.797 -5.331 -4.864 1.00 96.44 81 GLN A CA 1
ATOM 650 C C . GLN A 1 81 ? 13.364 -4.481 -3.662 1.00 96.44 81 GLN A C 1
ATOM 652 O O . GLN A 1 81 ? 14.191 -4.038 -2.870 1.00 96.44 81 GLN A O 1
ATOM 657 N N . LEU A 1 82 ? 12.053 -4.291 -3.512 1.00 95.75 82 LEU A N 1
ATOM 658 C CA . LEU A 1 82 ? 11.438 -3.575 -2.402 1.00 95.75 82 LEU A CA 1
ATOM 659 C C . LEU A 1 82 ? 10.791 -4.564 -1.430 1.00 95.75 82 LEU A C 1
ATOM 661 O O . LEU A 1 82 ? 9.961 -5.386 -1.821 1.00 95.75 82 LEU A O 1
ATOM 665 N N . THR A 1 83 ? 11.137 -4.447 -0.151 1.00 95.56 83 THR A N 1
ATOM 666 C CA . THR A 1 83 ? 10.463 -5.180 0.923 1.00 95.56 83 THR A CA 1
ATOM 667 C C . THR A 1 83 ? 9.180 -4.458 1.309 1.00 95.56 83 THR A C 1
ATOM 669 O O . THR A 1 83 ? 9.208 -3.272 1.638 1.00 95.56 83 THR A O 1
ATOM 672 N N . ILE A 1 84 ? 8.067 -5.188 1.302 1.00 96.25 84 ILE A N 1
ATOM 673 C CA . ILE A 1 84 ? 6.740 -4.681 1.651 1.00 96.25 84 ILE A CA 1
ATOM 674 C C . ILE A 1 84 ? 6.074 -5.568 2.709 1.00 96.25 84 ILE A C 1
ATOM 676 O O . ILE A 1 84 ? 6.397 -6.749 2.843 1.00 96.25 84 ILE A O 1
ATOM 680 N N . ARG A 1 85 ? 5.100 -5.006 3.419 1.00 96.50 85 ARG A N 1
ATOM 681 C CA . ARG A 1 85 ? 4.042 -5.750 4.106 1.00 96.50 85 ARG A CA 1
ATOM 682 C C . ARG A 1 85 ? 2.843 -5.819 3.165 1.00 96.50 85 ARG A C 1
ATOM 684 O O . ARG A 1 85 ? 2.350 -4.776 2.750 1.00 96.50 85 ARG A O 1
ATOM 691 N N . ASP A 1 86 ? 2.411 -7.030 2.828 1.00 95.56 86 ASP A N 1
ATOM 692 C CA . ASP A 1 86 ? 1.323 -7.278 1.879 1.00 95.56 86 ASP A CA 1
ATOM 693 C C . ASP A 1 86 ? 0.111 -7.910 2.572 1.00 95.56 86 ASP A C 1
ATOM 695 O O . ASP A 1 86 ? 0.181 -9.052 3.026 1.00 95.56 86 ASP A O 1
ATOM 699 N N . GLU A 1 87 ? -1.006 -7.187 2.631 1.00 95.12 87 GLU A N 1
ATOM 700 C CA . GLU A 1 87 ? -2.295 -7.715 3.095 1.00 95.12 87 GLU A CA 1
ATOM 701 C C . GLU A 1 87 ? -3.225 -8.137 1.946 1.00 95.12 87 GLU A C 1
ATOM 703 O O . GLU A 1 87 ? -4.248 -8.776 2.196 1.00 95.12 87 GLU A O 1
ATOM 708 N N . THR A 1 88 ? -2.865 -7.823 0.698 1.00 92.81 88 THR A N 1
ATOM 709 C CA . THR A 1 88 ? -3.618 -8.157 -0.525 1.00 92.81 88 THR A CA 1
ATOM 710 C C . THR A 1 88 ? -3.446 -9.611 -0.967 1.00 92.81 88 THR A C 1
ATOM 712 O O . THR A 1 88 ? -4.135 -10.054 -1.882 1.00 92.81 88 THR A O 1
ATOM 715 N N . GLU A 1 89 ? -2.509 -10.338 -0.347 1.00 92.62 89 GLU A N 1
ATOM 716 C CA . GLU A 1 89 ? -2.125 -11.708 -0.710 1.00 92.62 89 GLU A CA 1
ATOM 717 C C . GLU A 1 89 ? -1.757 -11.855 -2.190 1.00 92.62 89 GLU A C 1
ATOM 719 O O . GLU A 1 89 ? -2.310 -12.678 -2.913 1.00 92.62 89 GLU A O 1
ATOM 724 N N . ASN A 1 90 ? -0.776 -11.078 -2.658 1.00 93.56 90 ASN A N 1
ATOM 725 C CA . ASN A 1 90 ? -0.409 -11.025 -4.074 1.00 93.56 90 ASN A CA 1
ATOM 726 C C . ASN A 1 90 ? -1.592 -10.611 -4.965 1.00 93.56 90 ASN A C 1
ATOM 728 O O . ASN A 1 90 ? -1.790 -11.196 -6.026 1.00 93.56 90 ASN A O 1
ATOM 732 N N . PHE A 1 91 ? -2.371 -9.607 -4.560 1.00 92.75 91 PHE A N 1
ATOM 733 C CA . PHE A 1 91 ? -3.553 -9.122 -5.280 1.00 92.75 91 PHE A CA 1
ATOM 734 C C . PHE A 1 91 ? -4.714 -10.124 -5.431 1.00 92.75 91 PHE A C 1
ATOM 736 O O . PHE A 1 91 ? -5.553 -9.938 -6.306 1.00 92.75 91 PHE A O 1
ATOM 743 N N . THR A 1 92 ? -4.820 -11.158 -4.594 1.00 90.19 92 THR A N 1
ATOM 744 C CA . THR A 1 92 ? -6.009 -12.036 -4.583 1.00 90.19 92 THR A CA 1
ATOM 745 C C . THR A 1 92 ? -7.180 -11.442 -3.800 1.00 90.19 92 THR A C 1
ATOM 747 O O . THR A 1 92 ? -8.317 -11.864 -3.996 1.00 90.19 92 THR A O 1
ATOM 750 N N . ARG A 1 93 ? -6.930 -10.448 -2.938 1.00 91.19 93 ARG A N 1
ATOM 751 C CA . ARG A 1 93 ? -7.964 -9.716 -2.198 1.00 91.19 93 ARG A CA 1
ATOM 752 C C . ARG A 1 93 ? -7.618 -8.246 -2.001 1.00 91.19 93 ARG A C 1
ATOM 754 O O . ARG A 1 93 ? -6.470 -7.825 -2.141 1.00 91.19 93 ARG A O 1
ATOM 761 N N . SER A 1 94 ? -8.616 -7.467 -1.602 1.00 93.5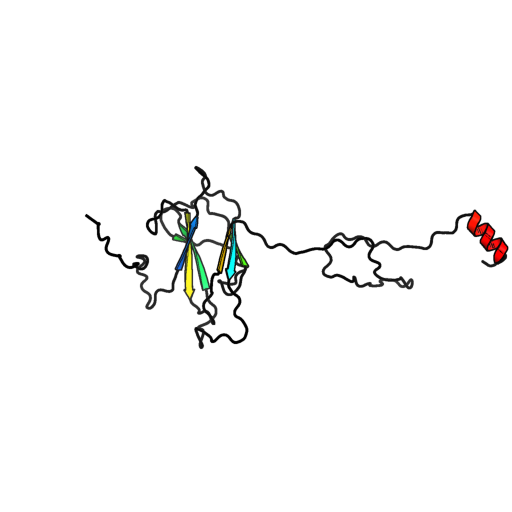6 94 SER A N 1
ATOM 762 C CA . SER A 1 94 ? -8.389 -6.098 -1.137 1.00 93.56 94 SER A CA 1
ATOM 763 C C . SER A 1 94 ? -7.525 -6.059 0.123 1.00 93.56 94 SER A C 1
ATOM 765 O O . SER A 1 94 ? -7.665 -6.905 1.005 1.00 93.56 94 SER A O 1
ATOM 767 N N . GLY A 1 95 ? -6.660 -5.053 0.236 1.00 93.19 95 GLY A N 1
ATOM 768 C CA . GLY A 1 95 ? -5.772 -4.923 1.389 1.00 93.19 95 GLY A CA 1
ATOM 769 C C . GLY A 1 95 ? -4.788 -3.765 1.281 1.00 93.19 95 GLY A C 1
ATOM 770 O O . GLY A 1 95 ? -4.716 -3.069 0.262 1.00 93.19 95 GLY A O 1
ATOM 771 N N . LEU A 1 96 ? -4.034 -3.553 2.358 1.00 95.44 96 LEU A N 1
ATOM 772 C CA . LEU A 1 96 ? -2.943 -2.589 2.400 1.00 95.44 96 LEU A CA 1
ATOM 773 C C . LEU A 1 96 ? -1.630 -3.209 1.914 1.00 95.44 96 LEU A C 1
ATOM 775 O O . LEU A 1 96 ? -1.284 -4.341 2.247 1.00 95.44 96 LEU A O 1
ATOM 779 N N . ILE A 1 97 ? -0.877 -2.413 1.164 1.00 95.31 97 ILE A N 1
ATOM 780 C CA . ILE A 1 97 ? 0.553 -2.593 0.944 1.00 95.31 97 ILE A CA 1
ATOM 781 C C . ILE A 1 97 ? 1.272 -1.486 1.700 1.00 95.31 97 ILE A C 1
ATOM 783 O O . ILE A 1 97 ? 1.030 -0.307 1.435 1.00 95.31 97 ILE A O 1
ATOM 787 N N . GLU A 1 98 ? 2.176 -1.850 2.602 1.00 94.94 98 GLU A N 1
ATOM 788 C CA . GLU A 1 98 ? 2.983 -0.890 3.354 1.00 94.94 98 GLU A CA 1
ATOM 789 C C . GLU A 1 98 ? 4.470 -1.094 3.084 1.00 94.94 98 GLU A C 1
ATOM 791 O O . GLU A 1 98 ? 4.961 -2.222 3.026 1.00 94.94 98 GLU A O 1
ATOM 796 N N . PHE A 1 99 ? 5.210 0.001 2.935 1.00 93.44 99 PHE A N 1
ATOM 797 C CA . PHE A 1 99 ? 6.658 -0.040 2.741 1.00 93.44 99 PHE A CA 1
ATOM 798 C C . PHE A 1 99 ? 7.322 1.233 3.267 1.00 93.44 99 PHE A C 1
ATOM 800 O O . PHE A 1 99 ? 6.689 2.287 3.376 1.00 93.44 99 PHE A O 1
ATOM 807 N N . LEU A 1 100 ? 8.621 1.147 3.569 1.00 92.81 100 LEU A N 1
ATOM 808 C CA . LEU A 1 100 ? 9.461 2.331 3.745 1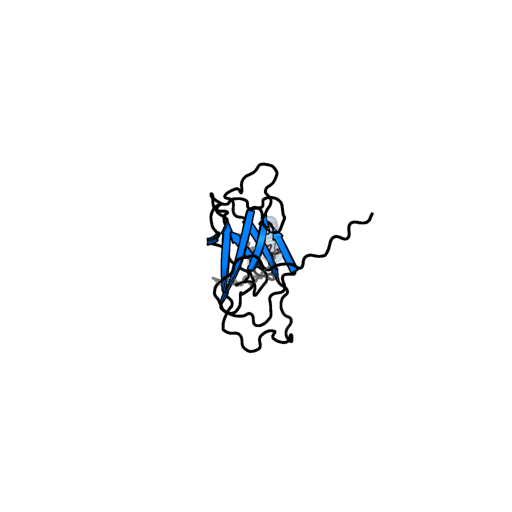.00 92.81 100 LEU A CA 1
ATOM 809 C C . LEU A 1 100 ? 10.179 2.637 2.424 1.00 92.81 100 LEU A C 1
ATOM 811 O O . LEU A 1 100 ? 10.869 1.761 1.902 1.00 92.81 100 LEU A O 1
ATOM 815 N N . PRO A 1 101 ? 10.054 3.863 1.893 1.00 91.06 101 PRO A N 1
ATOM 816 C CA . PRO A 1 101 ? 10.850 4.336 0.772 1.00 91.06 101 PRO A CA 1
ATOM 817 C C . PRO A 1 101 ? 12.343 4.225 1.077 1.00 91.06 101 PRO A C 1
ATOM 819 O O . PRO A 1 101 ? 12.805 4.794 2.072 1.00 91.06 101 PRO A O 1
ATOM 822 N N . PRO A 1 102 ? 13.110 3.543 0.221 1.00 92.19 102 PRO A N 1
ATOM 823 C CA . PRO A 1 102 ? 14.559 3.495 0.341 1.00 92.19 102 PRO A CA 1
ATOM 824 C C . PRO A 1 102 ? 15.188 4.886 0.189 1.00 92.19 102 PRO A C 1
ATOM 826 O O . PRO A 1 102 ? 14.666 5.751 -0.515 1.00 92.19 102 PRO A O 1
ATOM 829 N N . GLY A 1 103 ? 16.325 5.116 0.853 1.00 90.44 103 GLY A N 1
ATOM 830 C CA . GLY A 1 103 ? 17.002 6.421 0.842 1.00 90.44 103 GLY A CA 1
ATOM 831 C C . GLY A 1 103 ? 17.616 6.805 -0.511 1.00 90.44 103 GLY A C 1
ATOM 832 O O . GLY A 1 103 ? 17.895 7.978 -0.744 1.00 90.44 103 GLY A O 1
ATOM 833 N N . ASP A 1 104 ? 17.811 5.826 -1.389 1.00 92.69 104 ASP A N 1
ATOM 834 C CA . ASP A 1 104 ? 18.295 5.961 -2.762 1.00 92.69 104 ASP A CA 1
ATOM 835 C C . ASP A 1 104 ? 17.159 5.967 -3.798 1.00 92.69 104 ASP A C 1
ATOM 837 O O . ASP A 1 104 ? 17.424 5.945 -4.996 1.00 92.69 104 ASP A O 1
ATOM 841 N N . PHE A 1 105 ? 15.891 6.024 -3.371 1.00 91.94 105 PHE A N 1
ATOM 842 C CA . PHE A 1 105 ? 14.768 6.087 -4.300 1.00 91.94 105 PHE A CA 1
ATOM 843 C C . PHE A 1 105 ? 14.888 7.341 -5.176 1.00 91.94 105 PHE A C 1
ATOM 845 O O . PHE A 1 105 ? 14.918 8.462 -4.664 1.00 91.94 105 PHE A O 1
ATOM 852 N N . ALA A 1 106 ? 14.954 7.159 -6.495 1.00 92.62 106 ALA A N 1
ATOM 853 C CA . ALA A 1 106 ? 15.218 8.234 -7.443 1.00 92.62 106 ALA A CA 1
ATOM 854 C C . ALA A 1 106 ? 14.110 8.351 -8.504 1.00 92.62 106 ALA A C 1
ATOM 856 O O . ALA A 1 106 ? 13.476 7.353 -8.864 1.00 92.62 106 ALA A O 1
ATOM 857 N N . PRO A 1 107 ? 13.868 9.561 -9.042 1.00 92.25 107 PRO A N 1
ATOM 858 C CA . PRO A 1 107 ? 12.895 9.744 -10.102 1.00 92.25 107 PRO A CA 1
ATOM 859 C C . PRO A 1 107 ? 13.428 9.251 -11.455 1.00 92.25 107 PRO A C 1
ATOM 861 O O . PRO A 1 107 ? 14.626 9.307 -11.736 1.00 92.25 107 PRO A O 1
ATOM 864 N N . ARG A 1 108 ? 12.512 8.814 -12.321 1.00 91.31 108 ARG A N 1
ATOM 865 C CA . ARG A 1 108 ? 12.778 8.409 -13.707 1.00 91.31 108 ARG A CA 1
ATOM 866 C C . ARG A 1 108 ? 11.671 8.908 -14.635 1.00 91.31 108 ARG A C 1
ATOM 868 O O . ARG A 1 108 ? 10.513 9.039 -14.231 1.00 91.31 108 ARG A O 1
ATOM 875 N N . GLU A 1 109 ? 12.037 9.205 -15.875 1.00 93.06 109 GLU A N 1
ATOM 876 C CA . GLU A 1 109 ? 11.104 9.554 -16.948 1.00 93.06 109 GLU A CA 1
ATOM 877 C C . GLU A 1 109 ? 10.707 8.282 -17.699 1.00 93.06 109 GLU A C 1
ATOM 879 O O . GLU A 1 109 ? 11.471 7.772 -18.513 1.00 93.06 109 GLU A O 1
ATOM 884 N N . ASP A 1 110 ? 9.513 7.767 -17.414 1.00 89.62 110 ASP A N 1
ATOM 885 C CA . ASP A 1 110 ? 8.915 6.644 -18.136 1.00 89.62 110 ASP A CA 1
ATOM 886 C C . ASP A 1 110 ? 7.512 7.040 -18.633 1.00 89.62 110 ASP A C 1
ATOM 888 O O . ASP A 1 110 ? 6.888 7.981 -18.133 1.00 89.62 110 ASP A O 1
ATOM 892 N N . PHE A 1 111 ? 7.004 6.316 -19.636 1.00 89.94 111 PHE A N 1
ATOM 893 C CA . PHE A 1 111 ? 5.642 6.463 -20.177 1.00 89.94 111 PHE A CA 1
ATOM 894 C C . PHE A 1 111 ? 5.287 7.868 -20.702 1.00 89.94 111 PHE A C 1
ATOM 896 O O . PHE A 1 111 ? 4.118 8.250 -20.701 1.00 89.94 111 PHE A O 1
ATOM 903 N N . ASN A 1 112 ? 6.279 8.630 -21.179 1.00 90.56 112 ASN A N 1
ATOM 904 C CA . ASN A 1 112 ? 6.122 10.025 -21.623 1.00 90.56 112 ASN A CA 1
ATOM 905 C C . ASN A 1 112 ? 5.529 10.948 -20.540 1.00 90.56 112 ASN A C 1
ATOM 907 O O . ASN A 1 112 ? 4.814 11.904 -20.847 1.00 90.56 112 ASN A O 1
ATOM 911 N N . LEU A 1 113 ? 5.806 10.653 -19.269 1.00 89.88 113 LEU A N 1
ATOM 912 C CA . LEU A 1 113 ? 5.419 11.478 -18.131 1.00 89.88 113 LEU A CA 1
ATOM 913 C C . LEU A 1 113 ? 6.639 12.232 -17.577 1.00 89.88 113 LEU A C 1
ATOM 915 O O . LEU A 1 113 ? 7.764 11.753 -17.723 1.00 89.88 113 LEU A O 1
ATOM 919 N N . PRO A 1 114 ? 6.433 13.383 -16.902 1.00 91.69 114 PRO A N 1
ATOM 920 C CA . PRO A 1 114 ? 7.496 14.044 -16.148 1.00 91.69 114 PRO A CA 1
ATOM 921 C C . PRO A 1 114 ? 8.150 13.094 -15.129 1.00 91.69 114 PRO A C 1
ATOM 923 O O . PRO A 1 114 ? 7.496 12.123 -14.727 1.00 91.69 114 PRO A O 1
ATOM 926 N N . PRO A 1 115 ? 9.377 13.393 -14.657 1.00 91.38 115 PRO A N 1
ATOM 927 C CA . PRO A 1 115 ? 10.079 12.561 -13.686 1.00 91.38 115 PRO A CA 1
ATOM 928 C C . PRO A 1 115 ? 9.198 12.199 -12.486 1.00 91.38 115 PRO A C 1
ATOM 930 O O . PRO A 1 115 ? 8.648 13.071 -11.808 1.00 91.38 115 PRO A O 1
ATOM 933 N N . ARG A 1 116 ? 9.063 10.897 -12.233 1.00 92.31 116 ARG A N 1
ATOM 934 C CA . ARG A 1 116 ? 8.284 10.323 -11.127 1.00 92.31 116 ARG A CA 1
ATOM 935 C C . ARG A 1 116 ? 9.110 9.281 -10.401 1.00 92.31 116 ARG A C 1
ATOM 937 O O . ARG A 1 116 ? 9.989 8.657 -10.987 1.00 92.31 116 ARG A O 1
ATOM 944 N N . TYR A 1 117 ? 8.800 9.077 -9.132 1.00 92.25 117 TYR A N 1
ATOM 945 C CA . TYR A 1 117 ? 9.334 7.966 -8.358 1.00 92.25 117 TYR A CA 1
ATOM 946 C C . TYR A 1 117 ? 8.523 6.724 -8.699 1.00 92.25 117 TYR A C 1
ATOM 948 O O . TYR A 1 117 ? 7.314 6.702 -8.469 1.00 92.25 117 TYR A O 1
ATOM 956 N N . TRP A 1 118 ? 9.157 5.720 -9.293 1.00 94.69 118 TRP A N 1
ATOM 957 C CA . TRP A 1 118 ? 8.444 4.559 -9.813 1.00 94.69 118 TRP A CA 1
ATOM 958 C C . TRP A 1 118 ? 8.587 3.344 -8.911 1.00 94.69 118 TRP A C 1
ATOM 960 O O . TRP A 1 118 ? 9.695 2.915 -8.592 1.00 94.69 118 TRP A O 1
ATOM 970 N N . LEU A 1 119 ? 7.444 2.753 -8.577 1.00 95.12 119 LEU A N 1
ATOM 971 C CA . LEU A 1 119 ? 7.365 1.368 -8.144 1.00 95.12 119 LEU A CA 1
ATOM 972 C C . LEU A 1 119 ? 6.916 0.499 -9.309 1.00 95.12 119 LEU A C 1
ATOM 974 O O . LEU A 1 119 ? 6.075 0.903 -10.115 1.00 95.12 119 LEU A O 1
ATOM 978 N N . ARG A 1 120 ? 7.452 -0.714 -9.361 1.00 95.25 120 ARG A N 1
ATOM 979 C CA . ARG A 1 120 ? 7.075 -1.748 -10.315 1.00 95.25 120 ARG A CA 1
ATOM 980 C C . ARG A 1 120 ? 6.705 -3.016 -9.567 1.00 95.25 120 ARG A C 1
ATOM 982 O O . ARG A 1 120 ? 7.439 -3.452 -8.687 1.00 95.25 120 ARG A O 1
ATOM 989 N N . VAL A 1 121 ? 5.602 -3.634 -9.961 1.00 95.19 121 VAL A N 1
ATOM 990 C CA . VAL A 1 121 ? 5.178 -4.947 -9.481 1.00 95.19 121 VAL A CA 1
ATOM 991 C C . VAL A 1 121 ? 5.274 -5.918 -10.641 1.00 95.19 121 VAL A C 1
ATOM 993 O O . VAL A 1 121 ? 4.562 -5.775 -11.633 1.00 95.19 121 VAL A O 1
ATOM 996 N N . LYS A 1 122 ? 6.175 -6.890 -10.536 1.00 93.50 122 LYS A N 1
ATOM 997 C CA . LYS A 1 122 ? 6.372 -7.928 -11.543 1.00 93.50 122 LYS A CA 1
ATOM 998 C C . LYS A 1 122 ? 5.657 -9.203 -11.145 1.00 93.50 122 LYS A C 1
ATOM 1000 O O . LYS A 1 122 ? 5.899 -9.730 -10.061 1.00 93.50 122 LYS A O 1
ATOM 1005 N N . TRP A 1 123 ? 4.870 -9.755 -12.056 1.00 92.00 123 TRP A N 1
ATOM 1006 C CA . TRP A 1 123 ? 4.315 -11.089 -11.886 1.00 92.00 123 TRP A CA 1
ATOM 1007 C C . TRP A 1 123 ? 5.351 -12.144 -12.286 1.00 92.00 123 TRP A C 1
ATOM 1009 O O . TRP A 1 123 ? 5.704 -12.289 -13.453 1.00 92.00 123 TRP A O 1
ATOM 1019 N N . LEU A 1 124 ? 5.888 -12.869 -11.302 1.00 90.19 124 LEU A N 1
ATOM 1020 C CA . LEU A 1 124 ? 7.002 -13.793 -11.520 1.00 90.19 124 LEU A CA 1
ATOM 1021 C C . LEU A 1 124 ? 6.549 -15.191 -11.952 1.00 90.19 124 LEU A C 1
ATOM 1023 O O . LEU A 1 124 ? 7.096 -15.757 -12.901 1.00 90.19 124 LEU A O 1
ATOM 1027 N N . LYS A 1 125 ? 5.602 -15.778 -11.214 1.00 89.12 125 LYS A N 1
ATOM 1028 C CA . LYS A 1 125 ? 5.104 -17.148 -11.418 1.00 89.12 125 LYS A CA 1
ATOM 1029 C C . LYS A 1 125 ? 3.746 -17.356 -10.747 1.00 89.12 125 LYS A C 1
ATOM 1031 O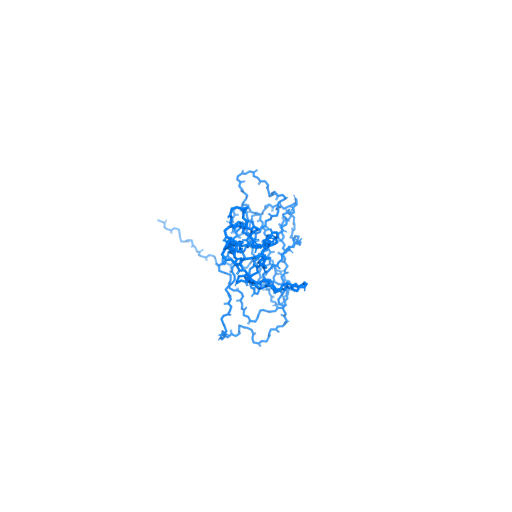 O . LYS A 1 125 ? 3.252 -16.444 -10.086 1.00 89.12 125 LYS A O 1
ATOM 1036 N N . GLY A 1 126 ? 3.188 -18.555 -10.917 1.00 88.38 126 GLY A N 1
ATOM 1037 C CA . GLY A 1 126 ? 1.843 -18.905 -10.458 1.00 88.38 126 GLY A CA 1
ATOM 1038 C C . GLY A 1 126 ? 0.777 -18.188 -11.269 1.00 88.38 126 GLY A C 1
ATOM 1039 O O . GLY A 1 126 ? 1.099 -17.235 -11.985 1.00 88.38 126 GLY A O 1
ATOM 1040 N N . ASP A 1 127 ? -0.461 -18.644 -11.163 1.00 87.69 127 ASP A N 1
ATOM 1041 C CA . ASP A 1 127 ? -1.583 -18.071 -11.892 1.00 87.69 127 ASP A CA 1
ATOM 1042 C C . ASP A 1 127 ? -2.727 -17.719 -10.954 1.00 87.69 127 ASP A C 1
ATOM 1044 O O . ASP A 1 127 ? -2.852 -18.286 -9.871 1.00 87.69 127 ASP A O 1
ATOM 1048 N N . TYR A 1 128 ? -3.516 -16.731 -11.362 1.00 87.38 128 TYR A N 1
ATOM 1049 C CA . TYR A 1 128 ? -4.754 -16.408 -10.678 1.00 87.38 128 TYR A CA 1
ATOM 1050 C C . TYR A 1 128 ? -5.859 -17.326 -11.194 1.00 87.38 128 TYR A C 1
ATOM 1052 O O . TYR A 1 128 ? -5.926 -17.586 -12.396 1.00 87.38 128 TYR A O 1
ATOM 1060 N N . ASP A 1 129 ? -6.718 -17.786 -10.288 1.00 85.19 129 ASP A N 1
ATOM 1061 C CA . ASP A 1 129 ? -7.931 -18.533 -10.637 1.00 85.19 129 ASP A CA 1
ATOM 1062 C C . ASP A 1 129 ? -8.896 -17.641 -11.441 1.00 85.19 129 ASP A C 1
ATOM 1064 O O . ASP A 1 129 ? -9.485 -18.068 -12.435 1.00 85.19 129 ASP A O 1
ATOM 1068 N N . VAL A 1 130 ? -8.989 -16.372 -11.027 1.00 83.50 130 VAL A N 1
ATOM 1069 C CA . VAL A 1 130 ? -9.692 -15.271 -11.697 1.00 83.50 130 VAL A CA 1
ATOM 1070 C C . VAL A 1 130 ? -8.776 -14.051 -11.698 1.00 83.50 130 VAL A C 1
ATOM 1072 O O . VAL A 1 130 ? -8.175 -13.731 -10.668 1.00 83.50 130 VAL A O 1
ATOM 1075 N N . GLU A 1 131 ? -8.640 -13.369 -12.834 1.00 84.12 131 GLU A N 1
ATOM 1076 C CA . GLU A 1 131 ? -7.737 -12.230 -12.959 1.00 84.12 131 GLU A CA 1
ATOM 1077 C C . GLU A 1 131 ? -8.139 -11.085 -12.008 1.00 84.12 131 GLU A C 1
ATOM 1079 O O . GLU A 1 131 ? -9.304 -10.675 -11.955 1.00 84.12 131 GLU A O 1
ATOM 1084 N N . PRO A 1 132 ? -7.185 -10.512 -11.251 1.00 88.12 132 PRO A N 1
ATOM 1085 C CA . PRO A 1 132 ? -7.507 -9.512 -10.248 1.00 88.12 132 PRO A CA 1
ATOM 1086 C C . PRO A 1 132 ? -7.938 -8.196 -10.898 1.00 88.12 132 PRO A C 1
ATOM 1088 O O . PRO A 1 132 ? -7.184 -7.535 -11.618 1.00 88.12 132 PRO A O 1
ATOM 1091 N N . ARG A 1 133 ? -9.162 -7.762 -10.588 1.00 88.38 133 ARG A N 1
ATOM 1092 C CA . ARG A 1 133 ? -9.729 -6.506 -11.091 1.00 88.38 133 ARG A CA 1
ATOM 1093 C C . ARG A 1 133 ? -9.493 -5.384 -10.090 1.00 88.38 133 ARG A C 1
ATOM 1095 O O . ARG A 1 133 ? -10.238 -5.215 -9.124 1.00 88.38 133 ARG A O 1
ATOM 1102 N N . LEU A 1 134 ? -8.456 -4.589 -10.343 1.00 89.94 134 LEU A N 1
ATOM 1103 C CA . LEU A 1 134 ? -8.128 -3.418 -9.535 1.00 89.94 134 LEU A CA 1
ATOM 1104 C C . LEU A 1 134 ? -9.128 -2.283 -9.795 1.00 89.94 134 LEU A C 1
ATOM 1106 O O . LEU A 1 134 ? -9.130 -1.669 -10.861 1.00 89.94 134 LEU A O 1
ATOM 1110 N N . LYS A 1 135 ? -9.968 -1.983 -8.803 1.00 91.31 135 LYS A N 1
ATOM 1111 C CA . LYS A 1 135 ? -10.962 -0.907 -8.875 1.00 91.31 135 LYS A CA 1
ATOM 1112 C C . LYS A 1 135 ? -10.375 0.443 -8.490 1.00 91.31 135 LYS A C 1
ATOM 1114 O O . LYS A 1 135 ? -10.724 1.457 -9.090 1.00 91.31 135 LYS A O 1
ATOM 1119 N N . GLN A 1 136 ? -9.517 0.469 -7.471 1.00 90.81 136 GLN A N 1
ATOM 1120 C CA . GLN A 1 136 ? -8.964 1.713 -6.947 1.00 90.81 136 GLN A CA 1
ATOM 1121 C C . GLN A 1 136 ? -7.659 1.480 -6.185 1.00 90.81 136 GLN A C 1
ATOM 1123 O O . GLN A 1 136 ? -7.486 0.446 -5.545 1.00 90.81 136 GLN A O 1
ATOM 1128 N N . VAL A 1 137 ? -6.773 2.477 -6.214 1.00 93.00 137 VAL A N 1
ATOM 1129 C CA . VAL A 1 137 ? -5.597 2.563 -5.338 1.00 93.00 137 VAL A CA 1
ATOM 1130 C C . VAL A 1 137 ? -5.688 3.863 -4.549 1.00 93.00 137 VAL A C 1
ATOM 1132 O O . VAL A 1 137 ? -5.847 4.932 -5.140 1.00 93.00 137 VAL A O 1
ATOM 1135 N N . LEU A 1 138 ? -5.608 3.776 -3.224 1.00 92.06 138 LEU A N 1
ATOM 1136 C CA . LEU A 1 138 ? -5.665 4.925 -2.321 1.00 92.06 138 LEU A CA 1
ATOM 1137 C C . LEU A 1 138 ? -4.360 5.057 -1.538 1.00 92.06 138 LEU A C 1
ATOM 1139 O O . LEU A 1 138 ? -3.889 4.099 -0.934 1.00 92.06 138 LEU A O 1
ATOM 1143 N N . LEU A 1 139 ? -3.780 6.256 -1.544 1.00 89.88 139 LEU A N 1
ATOM 1144 C CA . LEU A 1 139 ? -2.525 6.563 -0.858 1.00 89.88 139 LEU A CA 1
ATOM 1145 C C . LEU A 1 139 ? -2.773 6.969 0.600 1.00 89.88 139 LEU A C 1
ATOM 1147 O O . LEU A 1 139 ? -3.742 7.671 0.884 1.00 89.88 139 LEU A O 1
ATOM 1151 N N . ASN A 1 140 ? -1.862 6.589 1.499 1.00 81.56 140 ASN A N 1
ATOM 1152 C CA . ASN A 1 140 ? -1.861 6.941 2.924 1.00 81.56 140 ASN A CA 1
ATOM 1153 C C . ASN A 1 140 ? -3.173 6.573 3.635 1.00 81.56 140 ASN A C 1
ATOM 1155 O O . ASN A 1 140 ? -3.695 7.331 4.452 1.00 81.56 140 ASN A O 1
ATOM 1159 N N . THR A 1 141 ? -3.729 5.414 3.285 1.00 77.81 141 THR A N 1
ATOM 1160 C CA . THR A 1 141 ? -4.951 4.868 3.890 1.00 77.81 141 THR A CA 1
ATOM 1161 C C . THR A 1 141 ? -4.595 3.893 5.010 1.00 77.81 141 THR A C 1
ATOM 1163 O O . THR A 1 141 ? -3.556 3.240 4.957 1.00 77.81 141 THR A O 1
ATOM 1166 N N . THR A 1 142 ? -5.449 3.789 6.025 1.00 80.06 142 THR A N 1
ATOM 1167 C CA . THR A 1 142 ? -5.350 2.763 7.070 1.00 80.06 142 THR A CA 1
ATOM 1168 C C . THR A 1 142 ? -6.704 2.086 7.266 1.00 80.06 142 THR A C 1
ATOM 1170 O O . THR A 1 142 ? -7.740 2.667 6.931 1.00 80.06 142 THR A O 1
ATOM 1173 N N . MET A 1 143 ? -6.702 0.862 7.793 1.00 76.38 143 MET A N 1
ATOM 1174 C CA . MET A 1 143 ? -7.928 0.160 8.156 1.00 76.38 143 MET A CA 1
ATOM 1175 C C . MET A 1 143 ? -8.564 0.832 9.375 1.00 76.38 143 MET A C 1
ATOM 1177 O O . MET A 1 143 ? -7.903 1.081 10.382 1.00 76.38 143 MET A O 1
ATOM 1181 N N . ALA A 1 144 ? -9.864 1.105 9.294 1.00 73.81 144 ALA A N 1
ATOM 1182 C CA . ALA A 1 144 ? -10.653 1.603 10.412 1.00 73.81 144 ALA A CA 1
ATOM 1183 C C . ALA A 1 144 ? -11.680 0.544 10.814 1.00 73.81 144 ALA A C 1
ATOM 1185 O O . ALA A 1 144 ? -12.410 0.026 9.970 1.00 73.81 144 ALA A O 1
ATOM 1186 N N . ALA A 1 145 ? -11.753 0.245 12.108 1.00 75.69 145 ALA A N 1
ATOM 1187 C CA . ALA A 1 145 ? -12.843 -0.533 12.674 1.00 75.69 145 ALA A CA 1
ATOM 1188 C C . ALA A 1 145 ? -13.899 0.427 13.230 1.00 75.69 145 ALA A C 1
ATOM 1190 O O . ALA A 1 145 ? -13.570 1.391 13.924 1.00 75.69 145 ALA A O 1
ATOM 1191 N N . GLN A 1 146 ? -15.171 0.165 12.936 1.00 74.25 146 GLN A N 1
ATOM 1192 C CA . GLN A 1 146 ? -16.261 0.863 13.605 1.00 74.25 146 GLN A CA 1
ATOM 1193 C C . GLN A 1 146 ? -16.381 0.324 15.033 1.00 74.25 146 GLN A C 1
ATOM 1195 O O . GLN A 1 146 ? -16.416 -0.884 15.246 1.00 74.25 146 GLN A O 1
ATOM 1200 N N . THR A 1 147 ? -16.428 1.230 16.006 1.00 76.44 147 THR A N 1
ATOM 1201 C CA . THR A 1 147 ? -16.605 0.901 17.424 1.00 76.44 147 THR A CA 1
ATOM 1202 C C . THR A 1 147 ? -17.777 1.689 17.998 1.00 76.44 147 THR A C 1
ATOM 1204 O O . THR A 1 147 ? -18.156 2.733 17.456 1.00 76.44 147 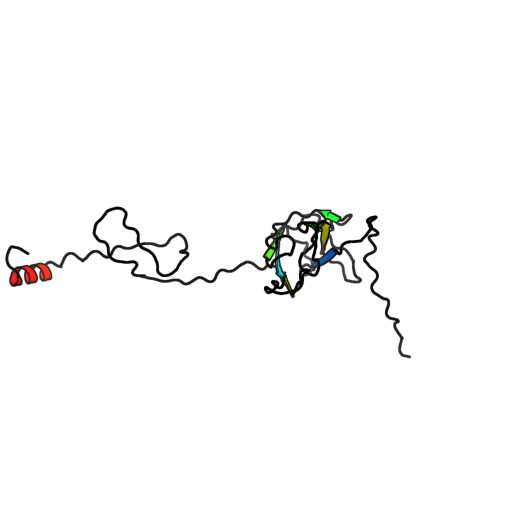THR A O 1
ATOM 1207 N N . ALA A 1 148 ? -18.377 1.174 19.066 1.00 80.25 148 ALA A N 1
ATOM 1208 C CA . ALA A 1 148 ? -19.451 1.825 19.799 1.00 80.25 148 ALA A CA 1
ATOM 1209 C C . ALA A 1 148 ? -19.115 1.822 21.293 1.00 80.25 148 ALA A C 1
ATOM 1211 O O . ALA A 1 148 ? -18.769 0.785 21.854 1.00 80.25 148 ALA A O 1
ATOM 1212 N N . THR A 1 149 ? -19.233 2.983 21.937 1.00 82.75 149 THR A N 1
ATOM 1213 C CA . THR A 1 149 ? -19.055 3.101 23.387 1.00 82.75 149 THR A CA 1
ATOM 1214 C C . THR A 1 149 ? -20.387 2.841 24.077 1.00 82.75 149 THR A C 1
ATOM 1216 O O . THR A 1 149 ? -21.316 3.637 23.948 1.00 82.75 149 THR A O 1
ATOM 1219 N N . ILE A 1 150 ? -20.466 1.751 24.838 1.00 84.25 150 ILE A N 1
ATOM 1220 C CA . ILE A 1 150 ? -21.604 1.435 25.704 1.00 84.25 150 ILE A CA 1
ATOM 1221 C C . ILE A 1 150 ? -21.163 1.706 27.143 1.00 84.25 150 ILE A C 1
ATOM 1223 O O . ILE A 1 150 ? -20.197 1.120 27.617 1.00 84.25 150 ILE A O 1
ATOM 1227 N N . GLN A 1 151 ? -21.843 2.624 27.832 1.00 86.00 151 GLN A N 1
ATOM 1228 C CA . GLN A 1 151 ? -21.576 2.921 29.242 1.00 86.00 151 GLN A CA 1
ATOM 1229 C C . GLN A 1 151 ? -22.639 2.271 30.120 1.00 86.00 151 GLN A C 1
ATOM 1231 O O . GLN A 1 151 ? -23.816 2.276 29.758 1.00 86.00 151 GLN A O 1
ATOM 1236 N N . LYS A 1 152 ? -22.234 1.792 31.304 1.00 86.06 152 LYS A N 1
ATOM 1237 C CA . LYS A 1 152 ? -23.135 1.208 32.314 1.00 86.06 152 LYS A CA 1
ATOM 1238 C C . LYS A 1 152 ? -23.982 0.054 31.761 1.00 86.06 152 LYS A C 1
ATOM 1240 O O . LYS A 1 152 ? -25.167 -0.056 32.071 1.00 86.06 152 LYS A O 1
ATOM 1245 N N . GLU A 1 153 ? -23.374 -0.789 30.928 1.00 88.62 153 GLU A N 1
ATOM 1246 C CA . GLU A 1 153 ? -24.004 -2.029 30.485 1.00 88.62 153 GLU A CA 1
ATOM 1247 C C . GLU A 1 153 ? -24.240 -2.944 31.692 1.00 88.62 153 GLU A C 1
ATOM 1249 O O . GLU A 1 153 ? -23.326 -3.219 32.469 1.00 88.62 153 GLU A O 1
ATOM 1254 N N . ILE A 1 154 ? -25.474 -3.418 31.853 1.00 90.31 154 ILE A N 1
ATOM 1255 C CA . ILE A 1 154 ? -25.803 -4.403 32.881 1.00 90.31 154 ILE A CA 1
ATOM 1256 C C . ILE A 1 154 ? -25.513 -5.785 32.297 1.00 90.31 154 ILE A C 1
ATOM 1258 O O . ILE A 1 154 ? -26.280 -6.286 31.480 1.00 90.31 154 ILE A O 1
ATOM 1262 N N . VAL A 1 155 ? -24.402 -6.390 32.722 1.00 89.44 155 VAL A N 1
ATOM 1263 C CA . VAL A 1 155 ? -23.935 -7.697 32.217 1.00 89.44 155 VAL A CA 1
ATOM 1264 C C . VAL A 1 155 ? -24.580 -8.899 32.920 1.00 89.44 155 VAL A C 1
ATOM 1266 O O . VAL A 1 155 ? -24.489 -10.023 32.434 1.00 89.44 155 VAL A O 1
ATOM 1269 N N . GLY A 1 156 ? -25.241 -8.680 34.060 1.00 89.06 156 GLY A N 1
ATOM 1270 C CA . GLY A 1 156 ? -25.939 -9.721 34.812 1.00 89.06 156 GLY A CA 1
ATOM 1271 C C . GLY A 1 156 ? -26.053 -9.411 36.302 1.00 89.06 156 GLY A C 1
ATOM 1272 O O . GLY A 1 156 ? -25.795 -8.291 36.744 1.00 89.06 156 GLY A O 1
ATOM 1273 N N . SER A 1 157 ? -26.455 -10.417 37.075 1.00 89.25 157 SER A N 1
ATOM 1274 C CA . SER A 1 157 ? -26.518 -10.370 38.538 1.00 89.25 157 SER A CA 1
ATOM 1275 C C . SER A 1 157 ? -25.637 -11.467 39.126 1.00 89.25 157 SER A C 1
ATOM 1277 O O . SER A 1 157 ? -25.629 -12.580 38.608 1.00 89.25 157 SER A O 1
ATOM 1279 N N . SER A 1 158 ? -24.908 -11.138 40.194 1.00 85.69 158 SER A N 1
ATOM 1280 C CA . SER A 1 158 ? -24.055 -12.090 40.910 1.00 85.69 158 SER A CA 1
ATOM 1281 C C . SER A 1 158 ? -24.880 -13.019 41.797 1.00 85.69 158 SER A C 1
ATOM 1283 O O . SER A 1 158 ? -25.818 -12.564 42.452 1.00 85.69 158 SER A O 1
ATOM 1285 N N . ASP A 1 159 ? -24.503 -14.295 41.861 1.00 86.69 159 ASP A N 1
ATOM 1286 C CA . ASP A 1 159 ? -25.054 -15.278 42.806 1.00 86.69 159 ASP A CA 1
ATOM 1287 C C . ASP A 1 159 ? -24.166 -15.502 44.050 1.00 86.69 159 ASP A C 1
ATOM 1289 O O . ASP A 1 159 ? -24.449 -16.364 44.881 1.00 86.69 159 ASP A O 1
ATOM 1293 N N . GLY A 1 160 ? -23.100 -14.709 44.201 1.00 81.81 160 GLY A N 1
ATOM 1294 C CA . GLY A 1 160 ? -22.153 -14.792 45.317 1.00 81.81 160 GLY A CA 1
ATOM 1295 C C . GLY A 1 160 ? -21.095 -15.895 45.202 1.00 81.81 160 GLY A C 1
ATOM 1296 O O . GLY A 1 160 ? -20.270 -16.025 46.105 1.00 81.81 160 GLY A O 1
ATOM 1297 N N . THR A 1 161 ? -21.071 -16.675 44.117 1.00 88.50 161 THR A N 1
ATOM 1298 C CA . THR A 1 161 ? -20.016 -17.672 43.889 1.00 88.50 161 THR A CA 1
ATOM 1299 C C . THR A 1 161 ? -18.721 -17.040 43.363 1.00 88.50 161 THR A C 1
ATOM 1301 O O . THR A 1 161 ? -18.726 -15.981 42.729 1.00 88.50 161 THR A O 1
ATOM 1304 N N . GLU A 1 162 ? -17.581 -17.674 43.641 1.00 89.25 162 GLU A N 1
ATOM 1305 C CA . GLU A 1 162 ? -16.277 -17.225 43.141 1.00 89.25 162 GLU A CA 1
ATOM 1306 C C . GLU A 1 162 ? -16.138 -17.483 41.629 1.00 89.25 162 GLU A C 1
ATOM 1308 O O . GLU A 1 162 ? -16.648 -18.472 41.106 1.00 89.25 162 GLU A O 1
ATOM 1313 N N . ASN A 1 163 ? -15.377 -16.633 40.928 1.00 88.31 163 ASN A N 1
ATOM 1314 C CA . ASN A 1 163 ? -15.040 -16.785 39.500 1.00 88.31 163 ASN A CA 1
ATOM 1315 C C . ASN A 1 163 ? -16.240 -16.806 38.529 1.00 88.31 163 ASN A C 1
ATOM 1317 O O . ASN A 1 163 ? -16.175 -17.423 37.462 1.00 88.31 163 ASN A O 1
ATOM 1321 N N . GLN A 1 164 ? -17.329 -16.110 38.863 1.00 87.88 164 GLN A N 1
ATOM 1322 C CA . GLN A 1 164 ? -18.457 -15.940 37.946 1.00 87.88 164 GLN A CA 1
ATOM 1323 C C . GLN A 1 164 ? -18.038 -15.249 36.646 1.00 87.88 164 GLN A C 1
ATOM 1325 O O . GLN A 1 164 ? -17.223 -14.326 36.632 1.00 87.88 164 GLN A O 1
ATOM 1330 N N . THR A 1 165 ? -18.630 -15.698 35.542 1.00 89.94 165 THR A N 1
ATOM 1331 C CA . THR A 1 165 ? -18.372 -15.165 34.203 1.00 89.94 165 THR A CA 1
ATOM 1332 C C . THR A 1 165 ? -19.660 -14.600 33.626 1.00 89.94 165 THR A C 1
ATOM 1334 O O . THR A 1 165 ? -20.679 -15.287 33.584 1.00 89.94 165 THR A O 1
ATOM 1337 N N . PHE A 1 166 ? -19.593 -13.368 33.127 1.00 87.25 166 PHE A N 1
ATOM 1338 C CA . PHE A 1 166 ? -20.697 -12.696 32.447 1.00 87.25 166 PHE A CA 1
ATOM 1339 C C . PHE A 1 166 ? -20.338 -12.442 30.983 1.00 87.25 166 PHE A C 1
ATOM 1341 O O . PHE A 1 166 ? -19.168 -12.262 30.645 1.00 87.25 166 PHE A O 1
ATOM 1348 N N . GLN A 1 167 ? -21.343 -12.447 30.110 1.00 88.00 167 GLN A N 1
ATOM 1349 C CA . GLN A 1 167 ? -21.185 -12.138 28.689 1.00 88.00 167 GLN A CA 1
ATOM 1350 C C . GLN A 1 167 ? -21.722 -10.735 28.423 1.00 88.00 167 GLN A C 1
ATOM 1352 O O . GLN A 1 167 ? -22.815 -10.396 28.873 1.00 88.00 167 GLN A O 1
ATOM 1357 N N . THR A 1 168 ? -20.973 -9.930 27.676 1.00 86.50 168 THR A N 1
ATOM 1358 C CA . THR A 1 168 ? -21.478 -8.655 27.162 1.00 86.50 168 THR A CA 1
ATOM 1359 C C . THR A 1 168 ? -22.351 -8.874 25.937 1.00 86.50 168 THR A C 1
ATOM 1361 O O . THR A 1 168 ? -22.195 -9.845 25.193 1.00 86.50 168 THR A O 1
ATOM 1364 N N . THR A 1 169 ? -23.252 -7.929 25.698 1.00 84.06 169 THR A N 1
ATOM 1365 C CA . THR A 1 169 ? -24.170 -7.922 24.556 1.00 84.06 169 THR A CA 1
ATOM 1366 C C . THR A 1 169 ? -23.424 -7.669 23.247 1.00 84.06 169 THR A C 1
ATOM 1368 O O . THR A 1 169 ? -23.796 -8.203 22.205 1.00 84.06 169 THR A O 1
ATOM 1371 N N . SER A 1 170 ? -22.370 -6.846 23.289 1.00 81.69 170 SER A N 1
ATOM 1372 C CA . SER A 1 170 ? -21.539 -6.515 22.127 1.00 81.69 170 SER A CA 1
ATOM 1373 C C . SER A 1 170 ? -20.122 -7.057 22.289 1.00 81.69 170 SER A C 1
ATOM 1375 O O . SER A 1 170 ? -19.486 -6.872 23.328 1.00 81.69 170 SER A O 1
ATOM 1377 N N . GLN A 1 171 ? -19.627 -7.714 21.239 1.00 80.88 171 GLN A N 1
ATOM 1378 C CA . GLN A 1 171 ? -18.276 -8.265 21.148 1.00 80.88 171 GLN A CA 1
ATOM 1379 C C . GLN A 1 171 ? -17.679 -7.948 19.768 1.00 80.88 171 GLN A C 1
ATOM 1381 O O . GLN A 1 171 ? -18.427 -7.907 18.787 1.00 80.88 171 GLN A O 1
ATOM 1386 N N . PRO A 1 172 ? -16.351 -7.763 19.655 1.00 83.94 172 PRO A N 1
ATOM 1387 C CA . PRO A 1 172 ? -15.342 -7.826 20.720 1.00 83.94 172 PRO A CA 1
ATOM 1388 C C . PRO A 1 172 ? -15.274 -6.548 21.579 1.00 83.94 172 PRO A C 1
ATOM 1390 O O . PRO A 1 172 ? -15.587 -5.456 21.111 1.00 83.94 172 PRO A O 1
ATOM 1393 N N . ILE A 1 173 ? -14.825 -6.684 22.832 1.00 83.88 173 ILE A N 1
ATOM 1394 C CA . ILE A 1 173 ? -14.610 -5.559 23.757 1.00 83.88 173 ILE A CA 1
ATOM 1395 C C . ILE A 1 173 ? -13.151 -5.093 23.664 1.00 83.88 173 ILE A C 1
ATOM 1397 O O . ILE A 1 173 ? -12.231 -5.912 23.658 1.00 83.88 173 ILE A O 1
ATOM 1401 N N . LEU A 1 174 ? -12.924 -3.779 23.621 1.00 84.81 174 LEU A N 1
ATOM 1402 C CA . LEU A 1 174 ? -11.577 -3.203 23.683 1.00 84.81 174 LEU A CA 1
ATOM 1403 C C . LEU A 1 174 ? -10.987 -3.314 25.096 1.00 84.81 174 LEU A C 1
ATOM 1405 O O . LEU A 1 174 ? -11.704 -3.189 26.086 1.00 84.81 174 LEU A O 1
ATOM 1409 N N . ALA A 1 175 ? -9.669 -3.498 25.196 1.00 84.31 175 ALA A N 1
ATOM 1410 C CA . ALA A 1 175 ? -8.975 -3.553 26.483 1.00 84.31 175 ALA A CA 1
ATOM 1411 C C . ALA A 1 175 ? -9.189 -2.272 27.318 1.00 84.31 175 ALA A C 1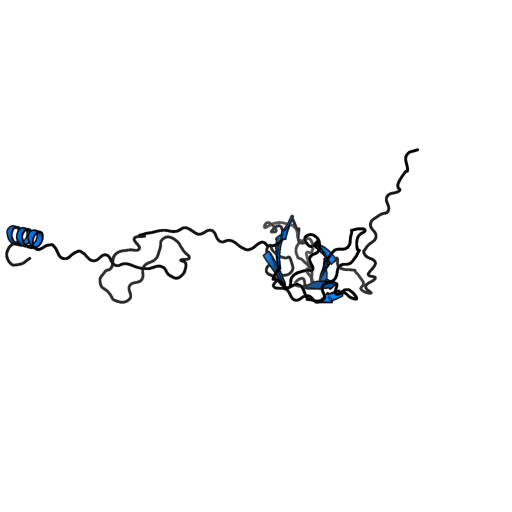
ATOM 1413 O O . ALA A 1 175 ? -9.338 -1.182 26.767 1.00 84.31 175 ALA A O 1
ATOM 1414 N N . GLY A 1 176 ? -9.161 -2.412 28.648 1.00 85.25 176 GLY A N 1
ATOM 1415 C CA . GLY A 1 176 ? -9.279 -1.288 29.586 1.00 85.25 176 GLY A CA 1
ATOM 1416 C C . GLY A 1 176 ? -10.707 -0.918 29.998 1.00 85.25 176 GLY A C 1
ATOM 1417 O O . GLY A 1 176 ? -10.906 0.181 30.501 1.00 85.25 176 GLY A O 1
ATOM 1418 N N . GLN A 1 177 ? -11.696 -1.795 29.788 1.00 86.50 177 GLN A N 1
ATOM 1419 C CA . GLN A 1 177 ? -13.012 -1.613 30.411 1.00 86.50 177 GLN A CA 1
ATOM 1420 C C . GLN A 1 177 ? -12.958 -1.925 31.909 1.00 86.50 177 GLN A C 1
ATOM 1422 O O . GLN A 1 177 ? -12.212 -2.807 32.339 1.00 86.50 177 GLN A O 1
ATOM 1427 N N . GLU A 1 178 ? -13.793 -1.235 32.678 1.00 88.31 178 GLU A N 1
ATOM 1428 C CA . GLU A 1 178 ? -13.961 -1.440 34.115 1.00 88.31 178 GLU A CA 1
ATOM 1429 C C . GLU A 1 178 ? -15.299 -2.136 34.388 1.00 88.31 178 GLU A C 1
ATOM 1431 O O . GLU A 1 178 ? -16.313 -1.830 33.758 1.00 88.31 178 GLU A O 1
ATOM 1436 N N . LEU A 1 179 ? -15.293 -3.091 35.321 1.00 87.50 179 LEU A N 1
ATOM 1437 C CA . LEU A 1 179 ? -16.494 -3.770 35.795 1.00 87.50 179 LEU A CA 1
ATOM 1438 C C . LEU A 1 179 ? -16.777 -3.314 37.224 1.00 87.50 179 LEU A C 1
ATOM 1440 O O . LEU A 1 179 ? -15.964 -3.534 38.120 1.00 87.50 179 LEU A O 1
ATOM 1444 N N . GLU A 1 180 ? -17.942 -2.712 37.433 1.00 87.44 180 GLU A N 1
ATOM 1445 C CA . GLU A 1 180 ? -18.410 -2.309 38.756 1.00 87.44 180 GLU A CA 1
ATOM 1446 C C . GLU A 1 180 ? -19.478 -3.283 39.254 1.00 87.44 180 GLU A C 1
ATOM 1448 O O . GLU A 1 180 ? -20.433 -3.604 38.542 1.00 87.44 180 GLU A O 1
ATOM 1453 N N . VAL A 1 181 ? -19.343 -3.723 40.506 1.00 86.25 181 VAL A N 1
ATOM 1454 C CA . VAL A 1 181 ? -20.391 -4.471 41.201 1.00 86.25 181 VAL A CA 1
ATOM 1455 C C . VAL A 1 181 ? -21.217 -3.478 42.006 1.00 86.25 181 VAL A C 1
ATOM 1457 O O . VAL A 1 181 ? -20.707 -2.792 42.889 1.00 86.25 181 VAL A O 1
ATOM 1460 N N . ARG A 1 182 ? -22.511 -3.391 41.692 1.00 82.81 182 ARG A N 1
ATOM 1461 C CA . ARG A 1 182 ? -23.463 -2.610 42.483 1.00 82.81 182 ARG A CA 1
ATOM 1462 C C . ARG A 1 182 ? -23.925 -3.427 43.676 1.00 82.81 182 ARG A C 1
ATOM 1464 O O . ARG A 1 182 ? -24.820 -4.259 43.551 1.00 82.81 182 ARG A O 1
ATOM 1471 N N . GLU A 1 183 ? -23.310 -3.172 44.819 1.00 79.75 183 GLU A N 1
ATOM 1472 C CA . GLU A 1 183 ? -23.753 -3.723 46.093 1.00 79.75 183 GLU A CA 1
ATOM 1473 C C . GLU A 1 183 ? -24.935 -2.906 46.639 1.00 79.75 183 GLU A C 1
ATOM 1475 O O . GLU A 1 183 ? -24.984 -1.687 46.439 1.00 79.75 183 GLU A O 1
ATOM 1480 N N . PRO A 1 184 ? -25.917 -3.546 47.296 1.00 74.75 184 PRO A N 1
ATOM 1481 C CA . PRO A 1 184 ? -26.959 -2.815 48.000 1.00 74.75 184 PRO A CA 1
ATOM 1482 C C . PRO A 1 184 ? -26.319 -1.921 49.069 1.00 74.75 184 PRO A C 1
ATOM 1484 O O . PRO A 1 184 ? -25.522 -2.386 49.885 1.00 74.75 184 PRO A O 1
ATOM 1487 N N . GLU A 1 185 ? -26.658 -0.630 49.055 1.00 66.81 185 GLU A N 1
ATOM 1488 C CA . GLU A 1 185 ? -26.192 0.310 50.074 1.00 66.81 185 GLU A CA 1
ATOM 1489 C C . GLU A 1 185 ? -26.652 -0.163 51.458 1.00 66.81 185 GLU A C 1
ATOM 1491 O O . GLU A 1 185 ? -27.802 -0.566 51.648 1.00 66.81 185 GLU A O 1
ATOM 1496 N N . ILE A 1 186 ? -25.749 -0.106 52.441 1.00 66.81 186 ILE A N 1
ATOM 1497 C CA . ILE A 1 186 ? -26.121 -0.315 53.840 1.00 66.81 186 ILE A CA 1
ATOM 1498 C C . ILE A 1 186 ? -27.158 0.766 54.173 1.00 66.81 186 ILE A C 1
ATOM 1500 O O . ILE A 1 186 ? -26.815 1.946 54.054 1.00 66.81 186 ILE A O 1
ATOM 1504 N N . PRO A 1 187 ? -28.384 0.405 54.605 1.00 68.62 187 PRO A N 1
ATOM 1505 C CA . PRO A 1 187 ? -29.423 1.388 54.867 1.00 68.62 187 PRO A CA 1
ATOM 1506 C C . PRO A 1 187 ? -28.911 2.447 55.838 1.00 68.62 187 PRO A C 1
ATOM 1508 O O . PRO A 1 187 ? -28.191 2.133 56.799 1.00 68.62 187 PRO A O 1
ATOM 1511 N N . SER A 1 188 ? -29.264 3.705 55.585 1.00 71.81 188 SER A N 1
ATOM 1512 C CA . SER A 1 188 ? -28.890 4.805 56.470 1.00 71.81 188 SER A CA 1
ATOM 1513 C C . SER A 1 188 ? -29.440 4.565 57.884 1.00 71.81 188 SER A C 1
ATOM 1515 O O . SER A 1 188 ? -30.388 3.804 58.074 1.00 71.81 188 SER A O 1
ATOM 1517 N N . ALA A 1 189 ? -28.867 5.207 58.908 1.00 71.94 189 ALA A N 1
ATOM 1518 C CA . ALA A 1 189 ? -29.310 5.003 60.295 1.00 71.94 189 ALA A CA 1
ATOM 1519 C C . ALA A 1 189 ? -30.824 5.246 60.483 1.00 71.94 189 ALA A C 1
ATOM 1521 O O . ALA A 1 189 ? -31.471 4.517 61.226 1.00 71.94 189 ALA A O 1
ATOM 1522 N N . LEU A 1 190 ? -31.393 6.204 59.741 1.00 71.19 190 LEU A N 1
ATOM 1523 C CA . LEU A 1 190 ? -32.825 6.517 59.756 1.00 71.19 190 LEU A CA 1
ATOM 1524 C C . LEU A 1 190 ? -33.678 5.425 59.095 1.00 71.19 190 LEU A C 1
ATOM 1526 O O . LEU A 1 190 ? -34.769 5.115 59.568 1.00 71.19 190 LEU A O 1
ATOM 1530 N N . GLU A 1 191 ? -33.189 4.824 58.012 1.00 71.44 191 GLU A N 1
ATOM 1531 C CA . GLU A 1 191 ? -33.870 3.710 57.347 1.00 71.44 191 GLU A CA 1
ATOM 1532 C C . GLU A 1 191 ? -33.771 2.432 58.180 1.00 71.44 191 GLU A C 1
ATOM 1534 O O . GLU A 1 191 ? -34.758 1.712 58.290 1.00 71.44 191 GLU A O 1
ATOM 1539 N N . LYS A 1 192 ? -32.634 2.196 58.851 1.00 70.62 192 LYS A N 1
ATOM 1540 C CA . LYS A 1 192 ? -32.484 1.103 59.824 1.00 70.62 192 LYS A CA 1
ATOM 1541 C C . LYS A 1 192 ? -33.444 1.243 60.995 1.00 70.62 192 LYS A C 1
ATOM 1543 O O . LYS A 1 192 ? -34.081 0.263 61.356 1.00 70.62 192 LYS A O 1
ATOM 1548 N N . GLU A 1 193 ? -33.569 2.437 61.575 1.00 72.56 193 GLU A N 1
ATOM 1549 C CA . GLU A 1 193 ? -34.523 2.680 62.663 1.00 72.56 193 GLU A CA 1
ATOM 1550 C C . GLU A 1 193 ? -35.960 2.426 62.214 1.00 72.56 193 GLU A C 1
ATOM 1552 O O . GLU A 1 193 ? -36.724 1.813 62.953 1.00 72.56 193 GLU A O 1
ATOM 1557 N N . LYS A 1 194 ? -36.319 2.829 60.989 1.00 75.25 194 LYS A N 1
ATOM 1558 C CA . LYS A 1 194 ? -37.651 2.583 60.434 1.00 75.25 194 LYS A CA 1
ATOM 1559 C C . LYS A 1 194 ? -37.918 1.094 60.178 1.00 75.25 194 LYS A C 1
ATOM 1561 O O . LYS A 1 194 ? -38.981 0.614 60.554 1.00 75.25 194 LYS A O 1
ATOM 1566 N N . ILE A 1 195 ? -36.952 0.364 59.614 1.00 71.25 195 ILE A N 1
ATOM 1567 C CA . ILE A 1 195 ? -37.039 -1.093 59.401 1.00 71.25 195 ILE A CA 1
ATOM 1568 C C . ILE A 1 195 ? -37.158 -1.822 60.745 1.00 71.25 195 ILE A C 1
ATOM 1570 O O . ILE A 1 195 ? -38.023 -2.676 60.901 1.00 71.25 195 ILE A O 1
ATOM 1574 N N . LEU A 1 196 ? -36.368 -1.437 61.753 1.00 74.94 196 LEU A N 1
ATOM 1575 C CA . LEU A 1 196 ? -36.432 -2.024 63.096 1.00 74.94 196 LEU A CA 1
ATOM 1576 C C . LEU A 1 196 ? -37.806 -1.806 63.756 1.00 74.94 196 LEU A C 1
ATOM 1578 O O . LEU A 1 196 ? -38.298 -2.670 64.481 1.00 74.94 196 LEU A O 1
ATOM 1582 N N . LEU A 1 197 ? -38.431 -0.652 63.498 1.00 76.81 197 LEU A N 1
ATOM 1583 C CA . LEU A 1 197 ? -39.760 -0.304 64.005 1.00 76.81 197 LEU A CA 1
ATOM 1584 C C . LEU A 1 197 ? -40.882 -1.085 63.302 1.00 76.81 197 LEU A C 1
ATOM 1586 O O . LEU A 1 197 ? -41.914 -1.344 63.918 1.00 76.81 197 LEU A O 1
ATOM 1590 N N . GLU A 1 198 ? -40.684 -1.454 62.034 1.00 74.69 198 GLU A N 1
ATOM 1591 C CA . GLU A 1 198 ? -41.657 -2.182 61.209 1.00 74.69 198 GLU A CA 1
ATOM 1592 C C . GLU A 1 198 ? -41.507 -3.718 61.313 1.00 74.69 198 GLU A C 1
ATOM 1594 O O . GLU A 1 198 ? -42.519 -4.419 61.316 1.00 74.69 198 GLU A O 1
ATOM 1599 N N . GLU A 1 199 ? -40.287 -4.250 61.463 1.00 75.81 199 GLU A N 1
ATOM 1600 C CA . GLU A 1 199 ? -39.992 -5.697 61.436 1.00 75.81 199 GLU A CA 1
ATOM 1601 C C . GLU A 1 199 ? -39.589 -6.299 62.803 1.00 75.81 199 GLU A C 1
ATOM 1603 O O . GLU A 1 199 ? -39.629 -7.520 62.985 1.00 75.81 199 GLU A O 1
ATOM 1608 N N . GLY A 1 200 ? -39.281 -5.463 63.804 1.00 61.03 200 GLY A N 1
ATOM 1609 C CA . GLY A 1 200 ? -38.870 -5.888 65.148 1.00 61.03 200 GLY A CA 1
ATOM 1610 C C . GLY A 1 200 ? -37.412 -6.369 65.238 1.00 61.03 200 GLY A C 1
ATOM 1611 O O . GLY A 1 200 ? -36.703 -6.440 64.243 1.00 61.03 200 GLY A O 1
ATOM 1612 N N . GLU A 1 201 ? -36.948 -6.717 66.449 1.00 62.94 201 GLU A N 1
ATOM 1613 C CA . GLU A 1 201 ? -35.531 -6.993 66.812 1.00 62.94 201 GLU A CA 1
ATOM 1614 C C . GLU A 1 201 ? -34.803 -8.122 66.035 1.00 62.94 201 GLU A C 1
ATOM 1616 O O . GLU A 1 201 ? -33.680 -8.480 66.388 1.00 62.94 201 GLU A O 1
ATOM 1621 N N . LYS A 1 202 ? -35.409 -8.721 65.002 1.00 49.91 202 LYS A N 1
ATOM 1622 C CA . LYS A 1 202 ? -34.820 -9.816 64.209 1.00 49.91 202 LYS A CA 1
ATOM 1623 C C . LYS A 1 202 ? -34.621 -9.504 62.716 1.00 49.91 202 LYS A C 1
ATOM 1625 O O . LYS A 1 202 ? -34.426 -10.454 61.958 1.00 49.91 202 LYS A O 1
ATOM 1630 N N . ALA A 1 203 ? -34.662 -8.232 62.320 1.00 47.03 203 ALA A N 1
ATOM 1631 C CA . ALA A 1 203 ? -34.263 -7.769 60.986 1.00 47.03 203 ALA A CA 1
ATOM 1632 C C . ALA A 1 203 ? -32.746 -7.539 60.877 1.00 47.03 203 ALA A C 1
ATOM 1634 O O . ALA A 1 203 ? -32.159 -6.982 61.836 1.00 47.03 203 ALA A O 1
#

pLDDT: mean 80.85, std 14.85, range [38.91, 97.06]

Radius of gyration: 31.51 Å; chains: 1; bounding box: 62×48×109 Å

Foldseek 3Di:
DDPPPPDDDDDPDPPPDPDPDFFDKDKDFADDPPPDDQDQDKKKKWWAWDQDDPPDQFPDPDKPDAWDKWKWWDLPPDTDTFDWDDPCRNVNHIDMIMGGDDPSQFWDDDPNDPTTTMMMMGTDDIDDRHDIDGPDMDIRDDDDDDDDDDPPFDQDADPPDPPDDTDGPDDDDDPDDDDDDDDPDDDDPVVVVVCCVVPPPPD